Protein 1DVK (pdb70)

Nearest PDB structures (foldseek):
  5ylz-assembly1_U  TM=1.007E+00  e=1.374E-21  Saccharomyces cerevisiae S288C
  1dvk-assembly1_B  TM=9.919E-01  e=1.222E-18  Saccharomyces cerevisiae
  9dtr-assembly1_a  TM=8.708E-01  e=1.852E-15  Saccharomyces cerevisiae
  7b9v-assembly1_a  TM=9.230E-01  e=1.289E-14  Saccharomyces cerevisiae
  6exn-assembly1_a  TM=8.529E-01  e=1.900E-14  Saccharomyces cerevisiae S288C

CATH classification: 1.20.940.10

InterPro domains:
  IPR004098 Prp18 [PF02840] (132-244)
  IPR039979 Pre-mRNA-splicing factor 18 [PTHR13007] (127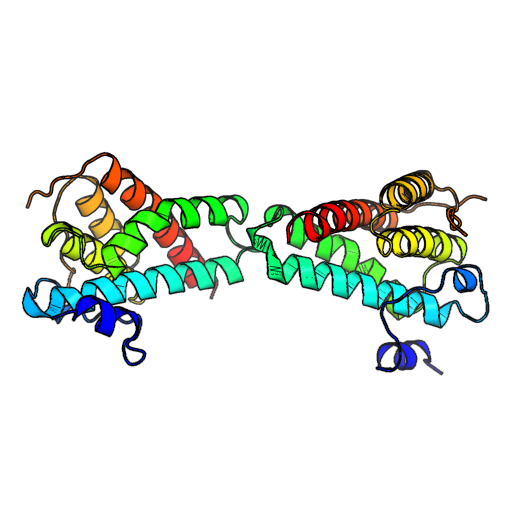-244)

GO terms:
  GO:0000386 second spliceosomal transesterification activity (F, IDA)
  GO:0005682 U5 snRNP (C, IDA)
  GO:0046540 U4/U6 x U5 tri-snRNP complex (C, IDA)
  GO:0071021 U2-type post-spliceosomal complex (C, IDA)
  GO:0000350 generation of catalytic spliceosome for second transesterification step (P, IDA)
  GO:0000386 second spliceosomal transesterification activity (F, IGI)
  GO:0071028 nuclear mRNA surveillance (P, IGI)
  GO:0071028 nuclear mRNA surveillance (P, IMP)
  GO:0000398 mRNA splicing, via spliceosome (P, IMP)

Solvent-accessible surface area: 16045 Å² total; per-residue (Å²): 196,168,85,38,82,48,30,35,120,57,185,123,26,54,48,119,4,70,34,86,66,4,39,37,124,162,6,36,42,73,5,0,5,32,0,1,52,9,0,73,57,0,18,67,46,1,82,94,22,5,37,52,25,92,15,72,71,2,59,80,0,71,132,8,0,137,30,0,10,57,59,0,84,126,34,104,8,55,82,54,17,4,18,0,0,0,0,0,1,28,0,5,42,61,94,206,39,38,103,40,0,65,89,0,16,95,72,1,27,111,7,55,14,0,126,26,66,49,118,104,106,29,179,37,82,131,144,22,109,91,3,4,66,1,1,90,56,1,5,48,0,19,95,55,51,72,83,81,173,204,195,82,34,106,65,22,16,100,61,193,127,26,55,43,119,4,76,27,69,72,11,32,36,122,159,8,38,29,68,7,0,4,32,0,6,50,9,0,90,57,0,6,58,46,1,93,79,14,0,52,68,27,88,21,91,51,2,73,83,0,47,124,41,0,116,66,0,9,100,55,0,79,142,32,97,8,44,84,53,10,3,16,0,0,0,0,0,0,13,0,15,43,50,111,196,40,48,100,44,0,61,89,0,11,100,76,0,20,124,12,51,20,0,123,21,60,78,58,135,109,116,30,158,37,64,143,169,11,96,107,6,0,82,10,0,111,89,0,6,56,0,16,91,52,57,88,90,89,142

Organism: Saccharomyces cerevisiae (strain ATCC 204508 / S288c) (NCBI:txid559292)

Foldseek 3Di:
DQCLVVLLPDPPAELADDQVCLQPPVCLLNLLLSLLRNVVVLLVVCVVVCVPPPVVCSVLLCVLCVVSSVCSSRSNDDSQLSSLSSQLVNLLVPLVSLVLSVVSLVQVLVQARRHHDVVGGHDADDSRNSNSVSVVVSSVSSNVVVVPD/DPVLVVLLPDPVQELADDQLCQLPPVCLSNLLLSLLRVVVVLLVVVVVCLVPDPVVCNVVLVVLCVVSSVCSSNSVDDNQLSSLSSQLVNLLPDPPSLVVSVVSLVCSQVQQRGGHPPDPGGHDADPSNNSNSVSVVVSSVSSVVVVVVD

Radius of gyration: 26.36 Å; Cα contacts (8 Å, |Δi|>4): 343; chains: 2; bounding box: 71×51×59 Å

Sequence (299 aa):
MRIQEAIAQDKTISVIIDPSQIGSTEGKPLLSMKCNLYIHEILSRWKASLEAYHPELFLDTKKALFPLLLQLRRNQLAPDLLISLATVLYHLQQPKEINLAVQSYMKLSIGNVAWPIGVANIMIDERTRLWITSIKRLITFEEWYTSNHMRIQEAIAQDKTISVIIDPSQIGSTEGKPLLSMKCNLYIHEILSRWKASLEAYHPELFLDTKKALFPLLLQLRRNQLAPDLLISLATVLYHLQQPKEINLAVQSYMKLSIGNVAWPIGVTANIMIDERTRLWITSIKRLITFEEWYTSNH

Secondary structure (DSSP, 8-state):
--THHHHTT-TT--S---GGGTT-STTHHHHHHHHHHHHHHHHHHHHHTGGGS-HHHHHHHHHHHHHHHHHHHHT-S-HHHHHHHHHHHHHHTSGGGHHHHHHHHHHHHHTB----S---B----HHHHHHHHHHHHHHHHHHHHHH--/--HHHHHHH-TT--S---GGGTT-STTHHHHHHHHHHHHHHHHHHHHHTTTTS-HHHHHHHHHHHHHHHHHHHTT-S-HHHHHHHHHHHHHHHSTT-HHHHHHHHHHHHTTB----SS---B----HHHHHHHHHHHHHHHHHHHHHHT-

B-factor: mean 32.75, std 19.94, range [6.78, 100.0]

Structure (mmCIF, N/CA/C/O backbone):
data_1DVK
#
_entry.id   1DVK
#
_cell.length_a   49.935
_cell.length_b   79.167
_cell.length_c   171.191
_cell.angle_alpha   90.00
_cell.angle_beta   90.00
_cell.angle_gamma   90.00
#
_symmetry.space_group_name_H-M   'C 2 2 21'
#
loop_
_entity.id
_entity.type
_entity.pdbx_description
1 polymer PRP18
2 water water
#
loop_
_atom_site.group_PDB
_atom_site.id
_atom_site.type_symbol
_atom_site.label_atom_id
_atom_site.label_alt_id
_atom_site.label_comp_id
_atom_site.label_asym_id
_atom_site.label_entity_id
_atom_site.label_seq_id
_atom_site.pdbx_PDB_ins_code
_atom_site.Cartn_x
_atom_site.Cartn_y
_atom_site.Cartn_z
_atom_site.occupancy
_atom_site.B_iso_or_equiv
_atom_site.auth_seq_id
_atom_site.auth_comp_id
_atom_site.auth_asym_id
_atom_site.auth_atom_id
_atom_site.pdbx_PDB_model_num
ATOM 1 N N . MET A 1 1 ? 48.169 22.753 34.046 1.00 98.87 79 MET A N 1
ATOM 2 C CA . MET A 1 1 ? 48.413 22.137 35.346 1.00 99.62 79 MET A CA 1
ATOM 3 C C . MET A 1 1 ? 47.552 22.834 36.397 1.00 100.00 79 MET A C 1
ATOM 4 O O . MET A 1 1 ? 47.926 23.885 36.922 1.00 100.00 79 MET A O 1
ATOM 9 N N . ARG A 1 2 ? 46.394 22.250 36.693 1.00 100.00 80 ARG A N 1
ATOM 10 C CA . ARG A 1 2 ? 45.484 22.814 37.683 1.00 99.61 80 ARG A CA 1
ATOM 11 C C . ARG A 1 2 ? 45.932 22.489 39.102 1.00 99.40 80 ARG A C 1
ATOM 12 O O . ARG A 1 2 ? 45.445 21.542 39.720 1.00 98.04 80 ARG A O 1
ATOM 20 N N . ILE A 1 3 ? 46.870 23.284 39.610 1.00 99.58 81 ILE A N 1
ATOM 21 C CA . ILE A 1 3 ? 47.388 23.092 40.957 1.00 99.47 81 ILE A CA 1
ATOM 22 C C . ILE A 1 3 ? 46.351 23.481 42.006 1.00 98.96 81 ILE A C 1
ATOM 23 O O . ILE A 1 3 ? 46.365 22.962 43.122 1.00 99.42 81 ILE A O 1
ATOM 28 N N . GLN A 1 4 ? 45.453 24.396 41.647 1.00 96.99 82 GLN A N 1
ATOM 29 C CA . GLN A 1 4 ? 44.404 24.821 42.565 1.00 95.78 82 GLN A CA 1
ATOM 30 C C . GLN A 1 4 ? 43.457 23.650 42.812 1.00 95.71 82 GLN A C 1
ATOM 31 O O . GLN A 1 4 ? 42.767 23.597 43.830 1.00 95.49 82 GLN A O 1
ATOM 37 N N . GLU A 1 5 ? 43.431 22.715 41.867 1.00 95.00 83 GLU A N 1
ATOM 38 C CA . GLU A 1 5 ? 42.587 21.533 41.978 1.00 94.24 83 GLU A CA 1
ATOM 39 C C . GLU A 1 5 ? 43.314 20.518 42.851 1.00 92.71 83 GLU A C 1
ATOM 40 O O . GLU A 1 5 ? 42.720 19.549 43.326 1.00 94.19 83 GLU A O 1
ATOM 46 N N . ALA A 1 6 ? 44.606 20.756 43.058 1.00 88.68 84 ALA A N 1
ATOM 47 C CA . ALA A 1 6 ? 45.438 19.877 43.869 1.00 84.80 84 ALA A CA 1
ATOM 48 C C . ALA A 1 6 ? 45.479 20.339 45.324 1.00 81.76 84 ALA A C 1
ATOM 49 O O . ALA A 1 6 ? 45.304 19.538 46.244 1.00 79.50 84 ALA A O 1
ATOM 51 N N . ILE A 1 7 ? 45.714 21.632 45.525 1.00 74.29 85 ILE A N 1
ATOM 52 C CA . ILE A 1 7 ? 45.776 22.198 46.868 1.00 68.45 85 ILE A CA 1
ATOM 53 C C . ILE A 1 7 ? 44.464 22.002 47.622 1.00 66.14 85 ILE A C 1
ATOM 54 O O . ILE A 1 7 ? 44.462 21.800 48.836 1.00 63.25 85 ILE A O 1
ATOM 59 N N . ALA A 1 8 ? 43.351 22.056 46.895 1.00 65.85 86 ALA A N 1
ATOM 60 C CA . ALA A 1 8 ? 42.027 21.902 47.494 1.00 67.07 86 ALA A CA 1
ATOM 61 C C . ALA A 1 8 ? 41.723 20.472 47.936 1.00 68.66 86 ALA A C 1
ATOM 62 O O . ALA A 1 8 ? 40.806 20.242 48.727 1.00 67.44 86 ALA A O 1
ATOM 64 N N . GLN A 1 9 ? 42.490 19.513 47.427 1.00 72.15 87 GLN A N 1
ATOM 65 C CA . GLN A 1 9 ? 42.280 18.113 47.777 1.00 75.92 87 GLN A CA 1
ATOM 66 C C . GLN A 1 9 ? 43.322 17.609 48.771 1.00 74.74 87 GLN A C 1
ATOM 67 O O . GLN A 1 9 ? 43.261 16.462 49.217 1.00 75.86 87 GLN A O 1
ATOM 73 N N . ASP A 1 10 ? 44.271 18.472 49.119 1.00 71.31 88 ASP A N 1
ATOM 74 C CA . ASP A 1 10 ? 45.329 18.108 50.055 1.00 68.28 88 ASP A CA 1
ATOM 75 C C . ASP A 1 10 ? 44.914 18.239 51.517 1.00 65.54 88 ASP A C 1
ATOM 76 O O . ASP A 1 10 ? 44.489 19.306 51.961 1.00 65.37 88 ASP A O 1
ATOM 81 N N . LYS A 1 11 ? 45.047 17.141 52.258 1.00 59.41 89 LYS A N 1
ATOM 82 C CA . LYS A 1 11 ? 44.693 17.110 53.674 1.00 54.31 89 LYS A CA 1
ATOM 83 C C . LYS A 1 11 ? 45.904 17.371 54.563 1.00 43.93 89 LYS A C 1
ATOM 84 O O . LYS A 1 11 ? 45.922 16.985 55.731 1.00 40.03 89 LYS A O 1
ATOM 90 N N . THR A 1 12 ? 46.914 18.028 54.002 1.00 37.78 90 THR A N 1
ATOM 91 C CA . THR A 1 12 ? 48.126 18.354 54.741 1.00 37.31 90 THR A CA 1
ATOM 92 C C . THR A 1 12 ? 48.136 19.835 55.120 1.00 31.32 90 THR A C 1
ATOM 93 O O . THR A 1 12 ? 49.086 20.327 55.725 1.00 28.57 90 THR A O 1
ATOM 97 N N . ILE A 1 13 ? 47.064 20.537 54.767 1.00 22.64 91 ILE A N 1
ATOM 98 C CA . ILE A 1 13 ? 46.942 21.956 55.072 1.00 20.51 91 ILE A CA 1
ATOM 99 C C . ILE A 1 13 ? 45.936 22.182 56.200 1.00 17.23 91 ILE A C 1
ATOM 100 O O . ILE A 1 13 ? 44.797 21.722 56.123 1.00 21.97 91 ILE A O 1
ATOM 105 N N . SER A 1 14 ? 46.354 22.891 57.243 1.00 16.73 92 SER A N 1
ATOM 106 C CA . SER A 1 14 ? 45.458 23.170 58.363 1.00 16.63 92 SER A CA 1
ATOM 107 C C . SER A 1 14 ? 44.838 24.560 58.204 1.00 16.10 92 SER A C 1
ATOM 108 O O . SER A 1 14 ? 45.116 25.270 57.235 1.00 15.08 92 SER A O 1
ATOM 111 N N . VAL A 1 15 ? 44.017 24.951 59.174 1.00 17.93 93 VAL A N 1
ATOM 112 C CA . VAL A 1 15 ? 43.354 26.252 59.155 1.00 14.63 93 VAL A CA 1
ATOM 113 C C . VAL A 1 15 ? 44.226 27.358 59.762 1.00 16.85 93 VAL A C 1
ATOM 114 O O . VAL A 1 15 ? 43.945 28.544 59.586 1.00 16.01 93 VAL A O 1
ATOM 118 N N . ILE A 1 16 ? 45.282 26.961 60.468 1.00 13.58 94 ILE A N 1
ATOM 119 C CA . ILE A 1 16 ? 46.173 27.917 61.128 1.00 14.08 94 ILE A CA 1
ATOM 120 C C . ILE A 1 16 ? 46.918 28.825 60.158 1.00 18.88 94 ILE A C 1
ATOM 121 O O . ILE A 1 16 ? 47.602 28.354 59.249 1.00 18.03 94 ILE A O 1
ATOM 126 N N . ILE A 1 17 ? 46.793 30.132 60.370 1.00 17.24 95 ILE A N 1
ATOM 127 C CA . ILE A 1 17 ? 47.459 31.115 59.518 1.00 17.66 95 ILE A CA 1
ATOM 128 C C . ILE A 1 17 ? 48.768 31.621 60.114 1.00 17.37 95 ILE A C 1
ATOM 129 O O . ILE A 1 17 ? 48.806 32.080 61.255 1.00 15.08 95 ILE A O 1
ATOM 134 N N . ASP A 1 18 ? 49.843 31.515 59.340 1.00 15.27 96 ASP A N 1
ATOM 135 C CA . ASP A 1 18 ? 51.147 32.013 59.758 1.00 13.90 96 ASP A CA 1
ATOM 136 C C . ASP A 1 18 ? 51.193 33.437 59.204 1.00 13.97 96 ASP A C 1
ATOM 137 O O . ASP A 1 18 ? 51.225 33.636 57.991 1.00 16.79 96 ASP A O 1
ATOM 142 N N . PRO A 1 19 ? 51.193 34.448 60.087 1.00 14.30 97 PRO A N 1
ATOM 143 C CA . PRO A 1 19 ? 51.226 35.845 59.649 1.00 15.24 97 PRO A CA 1
ATOM 144 C C . PRO A 1 19 ? 52.407 36.233 58.763 1.00 16.95 97 PRO A C 1
ATOM 145 O O . PRO A 1 19 ? 52.302 37.154 57.951 1.00 14.01 97 PRO A O 1
ATOM 149 N N . SER A 1 20 ? 53.525 35.526 58.904 1.00 14.23 98 SER A N 1
ATOM 150 C CA . SER A 1 20 ? 54.706 35.835 58.108 1.00 18.43 98 SER A CA 1
ATOM 151 C C . SER A 1 20 ? 54.506 35.498 56.632 1.00 18.85 98 SER A C 1
ATOM 152 O O . SER A 1 20 ? 55.297 35.906 55.783 1.00 17.79 98 SER A O 1
ATOM 155 N N . GLN A 1 21 ? 53.438 34.764 56.331 1.00 19.67 99 GLN A N 1
ATOM 156 C CA . GLN A 1 21 ? 53.127 34.379 54.955 1.00 20.15 99 GLN A CA 1
ATOM 157 C C . GLN A 1 21 ? 52.115 35.309 54.292 1.00 19.05 99 GLN A C 1
ATOM 158 O O . GLN A 1 21 ? 51.940 35.278 53.074 1.00 19.40 99 GLN A O 1
ATOM 164 N N . ILE A 1 22 ? 51.449 36.141 55.084 1.00 28.36 100 ILE A N 1
ATOM 165 C CA . ILE A 1 22 ? 50.424 37.023 54.540 1.00 27.73 100 ILE A CA 1
ATOM 166 C C . ILE A 1 22 ? 50.808 37.811 53.280 1.00 37.34 100 ILE A C 1
ATOM 167 O O . ILE A 1 22 ? 50.040 37.841 52.313 1.00 46.52 100 ILE A O 1
ATOM 172 N N . GLY A 1 23 ? 51.984 38.426 53.261 1.00 36.06 101 GLY A N 1
ATOM 173 C CA . GLY A 1 23 ? 52.369 39.164 52.067 1.00 36.31 101 GLY A CA 1
ATOM 174 C C . GLY A 1 23 ? 53.252 38.416 51.075 1.00 33.06 101 GLY A C 1
ATOM 175 O O . GLY A 1 23 ? 53.744 39.014 50.116 1.00 34.57 101 GLY A O 1
ATOM 176 N N . SER A 1 24 ? 53.447 37.115 51.281 1.00 22.33 102 SER A N 1
ATOM 177 C CA . SER A 1 24 ? 54.305 36.318 50.396 1.00 22.69 102 SER A CA 1
ATOM 178 C C . SER A 1 24 ? 53.717 36.066 49.012 1.00 19.95 102 SER A C 1
ATOM 179 O O . SER A 1 24 ? 52.549 35.709 48.891 1.00 18.10 102 SER A O 1
ATOM 182 N N . THR A 1 25 ? 54.533 36.233 47.971 1.00 21.24 103 THR A N 1
ATOM 183 C CA . THR A 1 25 ? 54.066 36.007 46.603 1.00 20.74 103 THR A CA 1
ATOM 184 C C . THR A 1 25 ? 54.052 34.505 46.299 1.00 16.02 103 THR A C 1
ATOM 185 O O . THR A 1 25 ? 53.118 33.990 45.687 1.00 18.05 103 THR A O 1
ATOM 189 N N . GLU A 1 26 ? 55.090 33.801 46.735 1.00 17.71 104 GLU A N 1
ATOM 190 C CA . GLU A 1 26 ? 55.174 32.360 46.517 1.00 20.38 104 GLU A CA 1
ATOM 191 C C . GLU A 1 26 ? 54.123 31.585 47.317 1.00 18.86 104 GLU A C 1
ATOM 192 O O . GLU A 1 26 ? 53.656 30.533 46.886 1.00 19.52 104 GLU A O 1
ATOM 198 N N . GLY A 1 27 ? 53.758 32.098 48.486 1.00 18.36 105 GLY A N 1
ATOM 199 C CA . GLY A 1 27 ? 52.789 31.393 49.308 1.00 22.62 105 GLY A CA 1
ATOM 200 C C . GLY A 1 27 ? 51.341 31.782 49.084 1.00 19.79 105 GLY A C 1
ATOM 201 O O . GLY A 1 27 ? 50.459 31.361 49.837 1.00 20.16 105 GLY A O 1
ATOM 202 N N . LYS A 1 28 ? 51.084 32.559 48.037 1.00 14.54 106 LYS A N 1
ATOM 203 C CA . LYS A 1 28 ? 49.728 33.014 47.770 1.00 13.67 106 LYS A CA 1
ATOM 204 C C . LYS A 1 28 ? 48.729 31.880 47.600 1.00 14.91 106 LYS A C 1
ATOM 205 O O . LYS A 1 28 ? 47.680 31.875 48.248 1.00 16.75 106 LYS A O 1
ATOM 211 N N . PRO A 1 29 ? 49.033 30.901 46.731 1.00 17.80 107 PRO A N 1
ATOM 212 C CA . PRO A 1 29 ? 48.102 29.784 46.531 1.00 17.48 107 PRO A CA 1
ATOM 213 C C . PRO A 1 29 ? 47.774 29.035 47.823 1.00 17.95 107 PRO A C 1
ATOM 214 O O . PRO A 1 29 ? 46.628 28.653 48.054 1.00 15.16 107 PRO A O 1
ATOM 218 N N . LEU A 1 30 ? 48.784 28.829 48.661 1.00 14.82 108 LEU A N 1
ATOM 219 C CA . LEU A 1 30 ? 48.598 28.120 49.922 1.00 17.41 108 LEU A CA 1
ATOM 220 C C . LEU A 1 30 ? 47.737 28.929 50.898 1.00 18.87 108 LEU A C 1
ATOM 221 O O . LEU A 1 30 ? 46.740 28.428 51.413 1.00 16.67 108 LEU A O 1
ATOM 226 N N . LEU A 1 31 ? 48.120 30.179 51.143 1.00 18.14 109 LEU A N 1
ATOM 227 C CA . LEU A 1 31 ? 47.374 31.046 52.052 1.00 14.71 109 LEU A CA 1
ATOM 228 C C . LEU A 1 31 ? 45.919 31.201 51.613 1.00 17.93 109 LEU A C 1
ATOM 229 O O . LEU A 1 31 ? 45.012 31.268 52.443 1.00 12.77 109 LEU A O 1
ATOM 234 N N . SER A 1 32 ? 45.697 31.259 50.306 1.00 17.80 110 SER A N 1
ATOM 235 C CA . SER A 1 32 ? 44.342 31.400 49.785 1.00 19.80 110 SER A CA 1
ATOM 236 C C . SER A 1 32 ? 43.486 30.202 50.204 1.00 21.82 110 SER A C 1
ATOM 237 O O . SER A 1 32 ? 42.329 30.369 50.602 1.00 15.81 110 SER A O 1
ATOM 240 N N . MET A 1 33 ? 44.055 28.997 50.124 1.00 15.79 111 MET A N 1
ATOM 241 C CA . MET A 1 33 ? 43.320 27.792 50.499 1.00 16.46 111 MET A CA 1
ATOM 242 C C . MET A 1 33 ? 43.095 27.744 52.007 1.00 14.45 111 MET A C 1
ATOM 243 O O . MET A 1 33 ? 42.036 27.308 52.467 1.00 16.92 111 MET A O 1
ATOM 248 N N . LYS A 1 34 ? 44.088 28.192 52.774 1.00 9.73 112 LYS A N 1
ATOM 249 C CA . LYS A 1 34 ? 43.972 28.211 54.233 1.00 15.52 112 LYS A CA 1
ATOM 250 C C . LYS A 1 34 ? 42.804 29.095 54.690 1.00 14.73 112 LYS A C 1
ATOM 251 O O . LYS A 1 34 ? 42.100 28.765 55.654 1.00 14.62 112 LYS A O 1
ATOM 257 N N . CYS A 1 35 ? 42.610 30.222 54.007 1.00 14.71 113 CYS A N 1
ATOM 258 C CA . CYS A 1 35 ? 41.518 31.139 54.328 1.00 12.91 113 CYS A CA 1
ATOM 259 C C . CYS A 1 35 ? 40.182 30.459 54.040 1.00 14.14 113 CYS A C 1
ATOM 260 O O . CYS A 1 35 ? 39.212 30.622 54.785 1.00 13.50 113 CYS A O 1
ATOM 263 N N . ASN A 1 36 ? 40.140 29.702 52.948 1.00 16.57 114 ASN A N 1
ATOM 264 C CA . ASN A 1 36 ? 38.948 28.955 52.559 1.00 16.77 114 ASN A CA 1
ATOM 265 C C . ASN A 1 36 ? 38.631 27.927 53.643 1.00 17.54 114 ASN A C 1
ATOM 266 O O . ASN A 1 36 ? 37.495 27.833 54.114 1.00 15.40 114 ASN A O 1
ATOM 271 N N . LEU A 1 37 ? 39.649 27.169 54.040 1.00 10.13 115 LEU A N 1
ATOM 272 C CA . LEU A 1 37 ? 39.483 26.138 55.060 1.00 15.52 115 LEU A CA 1
ATOM 273 C C . LEU A 1 37 ? 39.062 26.681 56.422 1.00 14.19 115 LEU A C 1
ATOM 274 O O . LEU A 1 37 ? 38.228 26.083 57.095 1.00 16.03 115 LEU A O 1
ATOM 279 N N . TYR A 1 38 ? 39.639 27.807 56.830 1.00 14.01 116 TYR A N 1
ATOM 280 C CA . TYR A 1 38 ? 39.303 28.397 58.122 1.00 13.81 116 TYR A CA 1
ATOM 281 C C . TYR A 1 38 ? 37.872 28.935 58.159 1.00 12.60 116 TYR A C 1
ATOM 282 O O . TYR A 1 38 ? 37.176 28.780 59.158 1.00 15.14 116 TYR A O 1
ATOM 291 N N . ILE A 1 39 ? 37.435 29.565 57.075 1.00 12.43 117 ILE A N 1
ATOM 292 C CA . ILE A 1 39 ? 36.082 30.104 57.025 1.00 12.58 117 ILE A CA 1
ATOM 293 C C . ILE A 1 39 ? 35.066 28.961 57.130 1.00 19.19 117 ILE A C 1
ATOM 294 O O . ILE A 1 39 ? 34.056 29.082 57.823 1.00 12.81 117 ILE A O 1
ATOM 299 N N . HIS A 1 40 ? 35.341 27.848 56.453 1.00 19.41 118 HIS A N 1
ATOM 300 C CA . HIS A 1 40 ? 34.458 26.680 56.507 1.00 21.50 118 HIS A CA 1
ATOM 301 C C . HIS A 1 40 ? 34.389 26.161 57.939 1.00 20.80 118 HIS A C 1
ATOM 302 O O . HIS A 1 40 ? 33.331 25.752 58.417 1.00 21.36 118 HIS A O 1
ATOM 309 N N . GLU A 1 41 ? 35.528 26.187 58.620 1.00 15.59 119 GLU A N 1
ATOM 310 C CA . GLU A 1 41 ? 35.605 25.710 59.991 1.00 13.79 119 GLU A CA 1
ATOM 311 C C . GLU A 1 41 ? 34.778 26.597 60.925 1.00 16.07 119 GLU A C 1
ATOM 312 O O . GLU A 1 41 ? 34.144 26.100 61.852 1.00 15.25 119 GLU A O 1
ATOM 318 N N . ILE A 1 42 ? 34.780 27.907 60.683 1.00 14.46 120 ILE A N 1
ATOM 319 C CA . ILE A 1 42 ? 33.991 28.818 61.514 1.00 12.68 120 ILE A CA 1
ATOM 320 C C . ILE A 1 42 ? 32.509 28.547 61.257 1.00 10.99 120 ILE A C 1
ATOM 321 O O . ILE A 1 42 ? 31.723 28.429 62.190 1.00 16.36 120 ILE A O 1
ATOM 326 N N . LEU A 1 43 ? 32.130 28.446 59.987 1.00 11.67 121 LEU A N 1
ATOM 327 C CA . LEU A 1 43 ? 30.739 28.181 59.632 1.00 16.47 121 LEU A CA 1
ATOM 328 C C . LEU A 1 43 ? 30.300 26.837 60.215 1.00 18.62 121 LEU A C 1
ATOM 329 O O . LEU A 1 43 ? 29.123 26.627 60.508 1.00 21.04 121 LEU A O 1
ATOM 334 N N . SER A 1 44 ? 31.262 25.935 60.383 1.00 15.33 122 SER A N 1
ATOM 335 C CA . SER A 1 44 ? 30.989 24.618 60.929 1.00 15.98 122 SER A CA 1
ATOM 336 C C . SER A 1 44 ? 30.640 24.693 62.417 1.00 20.95 122 SER A C 1
ATOM 337 O O . SER A 1 44 ? 29.694 24.043 62.868 1.00 20.14 122 SER A O 1
ATOM 340 N N . ARG A 1 45 ? 31.396 25.482 63.177 1.00 21.65 123 ARG A N 1
ATOM 341 C CA . ARG A 1 45 ? 31.135 25.622 64.609 1.00 21.42 123 ARG A CA 1
ATOM 342 C C . ARG A 1 45 ? 29.850 26.410 64.855 1.00 22.22 123 ARG A C 1
ATOM 343 O O . ARG A 1 45 ? 29.139 26.164 65.831 1.00 17.65 123 ARG A O 1
ATOM 351 N N . TRP A 1 46 ? 29.554 27.356 63.969 1.00 20.15 124 TRP A N 1
ATOM 352 C CA . TRP A 1 46 ? 28.334 28.140 64.098 1.00 19.91 124 TRP A CA 1
ATOM 353 C C . TRP A 1 46 ? 27.189 27.148 63.882 1.00 20.46 124 TRP A C 1
ATOM 354 O O . TRP A 1 46 ? 26.223 27.110 64.648 1.00 18.88 124 TRP A O 1
ATOM 365 N N . LYS A 1 47 ? 27.312 26.332 62.840 1.00 16.65 125 LYS A N 1
ATOM 366 C CA . LYS A 1 47 ? 26.296 25.330 62.532 1.00 23.90 125 LYS A CA 1
ATOM 367 C C . LYS A 1 47 ? 26.011 24.474 63.770 1.00 25.64 125 LYS A C 1
ATOM 368 O O . LYS A 1 47 ? 24.860 24.321 64.186 1.00 27.54 125 LYS A O 1
ATOM 374 N N . ALA A 1 48 ? 27.077 23.931 64.355 1.00 21.78 126 ALA A N 1
ATOM 375 C CA . ALA A 1 48 ? 26.981 23.073 65.533 1.00 25.57 126 ALA A CA 1
ATOM 376 C C . ALA A 1 48 ? 26.285 23.718 66.726 1.00 27.51 126 ALA A C 1
ATOM 377 O O . ALA A 1 48 ? 25.835 23.018 67.632 1.00 28.96 126 ALA A O 1
ATOM 379 N N . SER A 1 49 ? 26.197 25.044 66.733 1.00 22.41 127 SER A N 1
ATOM 380 C CA . SER A 1 49 ? 25.550 25.757 67.832 1.00 22.03 127 SER A CA 1
ATOM 381 C C . SER A 1 49 ? 24.547 26.784 67.311 1.00 17.43 127 SER A C 1
ATOM 382 O O . SER A 1 49 ? 24.246 27.774 67.974 1.00 21.15 127 SER A O 1
ATOM 385 N N . LEU A 1 50 ? 24.023 26.515 66.122 1.00 20.57 128 LEU A N 1
ATOM 386 C CA . LEU A 1 50 ? 23.077 27.387 65.440 1.00 24.74 128 LEU A CA 1
ATOM 387 C C . LEU A 1 50 ? 21.968 27.979 66.312 1.00 29.46 128 LEU A C 1
ATOM 388 O O . LEU A 1 50 ? 21.736 29.187 66.286 1.00 22.01 128 LEU A O 1
ATOM 393 N N . GLU A 1 51 ? 21.294 27.135 67.086 1.00 34.51 129 GLU A N 1
ATOM 394 C CA . GLU A 1 51 ? 20.200 27.589 67.942 1.00 32.61 129 GLU A CA 1
ATOM 395 C C . GLU A 1 51 ? 20.619 28.618 68.986 1.00 32.42 129 GLU A C 1
ATOM 396 O O . GLU A 1 51 ? 19.810 29.441 69.418 1.00 36.74 129 GLU A O 1
ATOM 402 N N . ALA A 1 52 ? 21.884 28.578 69.386 1.00 30.36 130 ALA A N 1
ATOM 403 C CA . ALA A 1 52 ? 22.377 29.496 70.404 1.00 26.55 130 ALA A CA 1
ATOM 404 C C . ALA A 1 52 ? 22.850 30.857 69.893 1.00 29.23 130 ALA A C 1
ATOM 405 O O . ALA A 1 52 ? 22.927 31.810 70.671 1.00 27.11 130 ALA A O 1
ATOM 407 N N . TYR A 1 53 ? 23.159 30.965 68.600 1.00 31.56 131 TYR A N 1
ATOM 408 C CA . TYR A 1 53 ? 23.632 32.240 68.056 1.00 27.81 131 TYR A CA 1
ATOM 409 C C . TYR A 1 53 ? 22.980 32.689 66.747 1.00 27.25 131 TYR A C 1
ATOM 410 O O . TYR A 1 53 ? 23.288 32.159 65.679 1.00 25.38 131 TYR A O 1
ATOM 419 N N . HIS A 1 54 ? 22.094 33.678 66.840 1.00 26.07 132 HIS A N 1
ATOM 420 C CA . HIS A 1 54 ? 21.404 34.240 65.676 1.00 26.98 132 HIS A CA 1
ATOM 421 C C . HIS A 1 54 ? 21.189 33.268 64.519 1.00 26.92 132 HIS A C 1
ATOM 422 O O . HIS A 1 54 ? 21.742 33.452 63.433 1.00 30.22 132 HIS A O 1
ATOM 429 N N . PRO A 1 55 ? 20.370 32.227 64.728 1.00 28.24 133 PRO A N 1
ATOM 430 C CA . PRO A 1 55 ? 20.117 31.253 63.659 1.00 25.47 133 PRO A CA 1
ATOM 431 C C . PRO A 1 55 ? 19.507 31.849 62.389 1.00 27.24 133 PRO A C 1
ATOM 432 O O . PRO A 1 55 ? 19.655 31.292 61.300 1.00 28.46 133 PRO A O 1
ATOM 436 N N . GLU A 1 56 ? 18.831 32.985 62.529 1.00 30.21 134 GLU A N 1
ATOM 437 C CA . GLU A 1 56 ? 18.184 33.644 61.398 1.00 32.01 134 GLU A CA 1
ATOM 438 C C . GLU A 1 56 ? 19.127 34.365 60.432 1.00 33.80 134 GLU A C 1
ATOM 439 O O . GLU A 1 56 ? 18.699 34.821 59.373 1.00 30.77 134 GLU A O 1
ATOM 445 N N . LEU A 1 57 ? 20.403 34.458 60.787 1.00 31.44 135 LEU A N 1
ATOM 446 C CA . LEU A 1 57 ? 21.374 35.132 59.933 1.00 33.29 135 LEU A CA 1
ATOM 447 C C . LEU A 1 57 ? 22.337 34.163 59.262 1.00 31.47 135 LEU A C 1
ATOM 448 O O . LEU A 1 57 ? 23.040 34.530 58.325 1.00 33.74 135 LEU A O 1
ATOM 453 N N . PHE A 1 58 ? 22.352 32.922 59.739 1.00 29.34 136 PHE A N 1
ATOM 454 C CA . PHE A 1 58 ? 23.254 31.902 59.216 1.00 28.17 136 PHE A CA 1
ATOM 455 C C . PHE A 1 58 ? 23.171 31.668 57.707 1.00 27.50 136 PHE A C 1
ATOM 456 O O . PHE A 1 58 ? 24.159 31.841 56.995 1.00 24.71 136 PHE A O 1
ATOM 464 N N . LEU A 1 59 ? 21.997 31.276 57.221 1.00 24.94 137 LEU A N 1
ATOM 465 C CA . LEU A 1 59 ? 21.813 31.003 55.798 1.00 26.18 137 LEU A CA 1
ATOM 466 C C . LEU A 1 59 ? 22.267 32.137 54.878 1.00 27.20 137 LEU A C 1
ATOM 467 O O . LEU A 1 59 ? 22.948 31.897 53.879 1.00 24.22 137 LEU A O 1
ATOM 472 N N . ASP A 1 60 ? 21.884 33.366 55.205 1.00 23.82 138 ASP A N 1
ATOM 473 C CA . ASP A 1 60 ? 22.271 34.519 54.395 1.00 27.40 138 ASP A CA 1
ATOM 474 C C . ASP A 1 60 ? 23.782 34.723 54.385 1.00 23.91 138 ASP A C 1
ATOM 475 O O . ASP A 1 60 ? 24.353 35.143 53.378 1.00 22.80 138 ASP A O 1
ATOM 480 N N . THR A 1 61 ? 24.426 34.423 55.509 1.00 22.62 139 THR A N 1
ATOM 481 C CA . THR A 1 61 ? 25.869 34.580 55.621 1.00 17.81 139 THR A CA 1
ATOM 482 C C . THR A 1 61 ? 26.569 33.573 54.726 1.00 20.07 139 THR A C 1
ATOM 483 O O . THR A 1 61 ? 27.518 33.916 54.026 1.00 17.44 139 THR A O 1
ATOM 487 N N . LYS A 1 62 ? 26.088 32.332 54.745 1.00 22.47 140 LYS A N 1
ATOM 488 C CA . LYS A 1 62 ? 26.666 31.274 53.922 1.00 25.58 140 LYS A CA 1
ATOM 489 C C . LYS A 1 62 ? 26.559 31.619 52.442 1.00 26.37 140 LYS A C 1
ATOM 490 O O . LYS A 1 62 ? 27.520 31.468 51.687 1.00 20.12 140 LYS A O 1
ATOM 496 N N . LYS A 1 63 ? 25.381 32.077 52.031 1.00 29.18 141 LYS A N 1
ATOM 497 C CA . LYS A 1 63 ? 25.153 32.433 50.638 1.00 28.98 141 LYS A CA 1
ATOM 498 C C . LYS A 1 63 ? 26.075 33.555 50.168 1.00 25.64 141 LYS A C 1
ATOM 499 O O . LYS A 1 63 ? 26.592 33.509 49.056 1.00 32.29 141 LYS A O 1
ATOM 505 N N . ALA A 1 64 ? 26.284 34.556 51.015 1.00 24.72 142 ALA A N 1
ATOM 506 C CA . ALA A 1 64 ? 27.145 35.679 50.661 1.00 26.90 142 ALA A CA 1
ATOM 507 C C . ALA A 1 64 ? 28.609 35.261 50.571 1.00 27.80 142 ALA A C 1
ATOM 508 O O . ALA A 1 64 ? 29.375 35.840 49.800 1.00 29.94 142 ALA A O 1
ATOM 510 N N . LEU A 1 65 ? 28.988 34.248 51.350 1.00 26.05 143 LEU A N 1
ATOM 511 C CA . LEU A 1 65 ? 30.370 33.765 51.376 1.00 24.26 143 LEU A CA 1
ATOM 512 C C . LEU A 1 65 ? 30.700 32.708 50.318 1.00 25.15 143 LEU A C 1
ATOM 513 O O . LEU A 1 65 ? 31.874 32.453 50.038 1.00 27.72 143 LEU A O 1
ATOM 518 N N . PHE A 1 66 ? 29.672 32.095 49.738 1.00 21.56 144 PHE A N 1
ATOM 519 C CA . PHE A 1 66 ? 29.868 31.062 48.721 1.00 30.67 144 PHE A CA 1
ATOM 520 C C . PHE A 1 66 ? 30.806 31.484 47.585 1.00 25.93 144 PHE A C 1
ATOM 521 O O . PHE A 1 66 ? 31.758 30.767 47.260 1.00 16.56 144 PHE A O 1
ATOM 529 N N . PRO A 1 67 ? 30.544 32.643 46.951 1.00 24.64 145 PRO A N 1
ATOM 530 C CA . PRO A 1 67 ? 31.426 33.074 45.858 1.00 24.08 145 PRO A CA 1
ATOM 531 C C . PRO A 1 67 ? 32.859 33.366 46.298 1.00 23.68 145 PRO A C 1
ATOM 532 O O . PRO A 1 67 ? 33.803 33.117 45.544 1.00 27.13 145 PRO A O 1
ATOM 536 N N . LEU A 1 68 ? 33.030 33.887 47.511 1.00 22.67 146 LEU A N 1
ATOM 537 C CA . LEU A 1 68 ? 34.371 34.172 48.024 1.00 21.90 146 LEU A CA 1
ATOM 538 C C . LEU A 1 68 ? 35.146 32.868 48.182 1.00 18.92 146 LEU A C 1
ATOM 539 O O . LEU A 1 68 ? 36.289 32.751 47.738 1.00 19.31 146 LEU A O 1
ATOM 544 N N . LEU A 1 69 ? 34.506 31.888 48.814 1.00 18.32 147 LEU A N 1
ATOM 545 C CA . LEU A 1 69 ? 35.126 30.591 49.053 1.00 22.83 147 LEU A CA 1
ATOM 546 C C . LEU A 1 69 ? 35.589 29.930 47.756 1.00 25.45 147 LEU A C 1
ATOM 547 O O . LEU A 1 69 ? 36.700 29.394 47.687 1.00 21.47 147 LEU A O 1
ATOM 552 N N . LEU A 1 70 ? 34.745 29.975 46.730 1.00 20.89 148 LEU A N 1
ATOM 553 C CA . LEU A 1 70 ? 35.095 29.388 45.442 1.00 21.82 148 LEU A CA 1
ATOM 554 C C . LEU A 1 70 ? 36.357 30.055 44.907 1.00 17.53 148 LEU A C 1
ATOM 555 O O . LEU A 1 70 ? 37.273 29.385 44.428 1.00 16.49 148 LEU A O 1
ATOM 560 N N . GLN A 1 71 ? 36.400 31.381 45.000 1.00 21.88 149 GLN A N 1
ATOM 561 C CA . GLN A 1 71 ? 37.553 32.150 44.546 1.00 24.16 149 GLN A CA 1
ATOM 562 C C . GLN A 1 71 ? 38.809 31.775 45.327 1.00 24.78 149 GLN A C 1
ATOM 563 O O . GLN A 1 71 ? 39.884 31.623 44.749 1.00 23.54 149 GLN A O 1
ATOM 569 N N . LEU A 1 72 ? 38.670 31.638 46.644 1.00 18.01 150 LEU A N 1
ATOM 570 C CA . LEU A 1 72 ? 39.795 31.268 47.494 1.00 18.81 150 LEU A CA 1
ATOM 571 C C . LEU A 1 72 ? 40.303 29.886 47.098 1.00 18.78 150 LEU A C 1
ATOM 572 O O . LEU A 1 72 ? 41.509 29.636 47.044 1.00 19.65 150 LEU A O 1
ATOM 577 N N . ARG A 1 73 ? 39.367 28.997 46.797 1.00 15.10 151 ARG A N 1
ATOM 578 C CA . ARG A 1 73 ? 39.689 27.635 46.410 1.00 16.71 151 ARG A CA 1
ATOM 579 C C . ARG A 1 73 ? 40.451 27.614 45.080 1.00 20.26 151 ARG A C 1
ATOM 580 O O . ARG A 1 73 ? 41.290 26.740 44.845 1.00 14.73 151 ARG A O 1
ATOM 588 N N . ARG A 1 74 ? 40.171 28.592 44.221 1.00 18.44 152 ARG A N 1
ATOM 589 C CA . ARG A 1 74 ? 40.809 28.675 42.910 1.00 23.13 152 ARG A CA 1
ATOM 590 C C . ARG A 1 74 ? 41.920 29.718 42.804 1.00 22.33 152 ARG A C 1
ATOM 591 O O . ARG A 1 74 ? 42.474 29.927 41.725 1.00 20.56 152 ARG A O 1
ATOM 599 N N . ASN A 1 75 ? 42.247 30.355 43.925 1.00 21.27 153 ASN A N 1
ATOM 600 C CA . ASN A 1 75 ? 43.289 31.380 43.971 1.00 17.67 153 ASN A CA 1
ATOM 601 C C . ASN A 1 75 ? 43.016 32.531 42.999 1.00 22.34 153 ASN A C 1
ATOM 602 O O . ASN A 1 75 ? 43.921 33.015 42.309 1.00 20.61 153 ASN A O 1
ATOM 607 N N . GLN A 1 76 ? 41.765 32.982 42.971 1.00 21.71 154 GLN A N 1
ATOM 608 C CA . GLN A 1 76 ? 41.355 34.065 42.084 1.00 22.63 154 GLN A CA 1
ATOM 609 C C . GLN A 1 76 ? 41.338 35.469 42.698 1.00 22.22 154 GLN A C 1
ATOM 610 O O . GLN A 1 76 ? 41.061 36.438 41.991 1.00 25.57 154 GLN A O 1
ATOM 616 N N . LEU A 1 77 ? 41.621 35.596 43.994 1.00 18.04 155 LEU A N 1
ATOM 617 C CA . LEU A 1 77 ? 41.619 36.918 44.630 1.00 17.66 155 LEU A CA 1
ATOM 618 C C . LEU A 1 77 ? 42.876 37.726 44.335 1.00 19.49 155 LEU A C 1
ATOM 619 O O . LEU A 1 77 ? 43.982 37.186 44.316 1.00 20.85 155 LEU A O 1
ATOM 624 N N . ALA A 1 78 ? 42.702 39.026 44.115 1.00 20.77 156 ALA A N 1
ATOM 625 C CA . ALA A 1 78 ? 43.840 39.896 43.855 1.00 26.22 156 ALA A CA 1
ATOM 626 C C . ALA A 1 78 ? 44.718 39.882 45.105 1.00 23.78 156 ALA A C 1
ATOM 627 O O . ALA A 1 78 ? 44.224 39.663 46.211 1.00 29.27 156 ALA A O 1
ATOM 629 N N . PRO A 1 79 ? 46.031 40.107 44.939 1.00 19.77 157 PRO A N 1
ATOM 630 C CA . PRO A 1 79 ? 47.015 40.127 46.029 1.00 19.71 157 PRO A CA 1
ATOM 631 C C . PRO A 1 79 ? 46.614 40.959 47.247 1.00 22.15 157 PRO A C 1
ATOM 632 O O . PRO A 1 79 ? 46.570 40.446 48.369 1.00 17.97 157 PRO A O 1
ATOM 636 N N . ASP A 1 80 ? 46.327 42.241 47.024 1.00 18.11 158 ASP A N 1
ATOM 637 C CA . ASP A 1 80 ? 45.940 43.152 48.102 1.00 20.35 158 ASP A CA 1
ATOM 638 C C . ASP A 1 80 ? 44.700 42.712 48.872 1.00 18.52 158 ASP A C 1
ATOM 639 O O . ASP A 1 80 ? 44.605 42.935 50.076 1.00 19.72 158 ASP A O 1
ATOM 644 N N . LEU A 1 81 ? 43.753 42.101 48.168 1.00 18.39 159 LEU A N 1
ATOM 645 C CA . LEU A 1 81 ? 42.511 41.636 48.772 1.00 19.41 159 LEU A CA 1
ATOM 646 C C . LEU A 1 81 ? 42.753 40.418 49.680 1.00 21.48 159 LEU A C 1
ATOM 647 O O . LEU A 1 81 ? 42.209 40.342 50.785 1.00 17.67 159 LEU A O 1
ATOM 652 N N . LEU A 1 82 ? 43.565 39.470 49.213 1.00 16.63 160 LEU A N 1
ATOM 653 C CA . LEU A 1 82 ? 43.886 38.279 50.003 1.00 16.75 160 LEU A CA 1
ATOM 654 C C . LEU A 1 82 ? 44.650 38.709 51.251 1.00 11.98 160 LEU A C 1
ATOM 655 O O . LEU A 1 82 ? 44.432 38.193 52.349 1.00 16.12 160 LEU A O 1
ATOM 660 N N . ILE A 1 83 ? 45.549 39.669 51.071 1.00 14.75 161 ILE A N 1
ATOM 661 C CA . ILE A 1 83 ? 46.346 40.185 52.171 1.00 15.12 161 ILE A CA 1
ATOM 662 C C . ILE A 1 83 ? 45.456 40.736 53.293 1.00 15.51 161 ILE A C 1
ATOM 663 O O . ILE A 1 83 ? 45.641 40.401 54.462 1.00 14.55 161 ILE A O 1
ATOM 668 N N . SER A 1 84 ? 44.488 41.571 52.925 1.00 14.06 162 SER A N 1
ATOM 669 C CA . SER A 1 84 ? 43.582 42.178 53.894 1.00 17.25 162 SER A CA 1
ATOM 670 C C . SER A 1 84 ? 42.709 41.136 54.596 1.00 17.28 162 SER A C 1
ATOM 671 O O . SER A 1 84 ? 42.588 41.146 55.819 1.00 17.97 162 SER A O 1
ATOM 674 N N . LEU A 1 85 ? 42.102 40.246 53.816 1.00 13.12 163 LEU A N 1
ATOM 675 C CA . LEU A 1 85 ? 41.261 39.191 54.376 1.00 15.96 163 LEU A CA 1
ATOM 676 C C . LEU A 1 85 ? 42.063 38.300 55.322 1.00 15.09 163 LEU A C 1
ATOM 677 O O . LEU A 1 85 ? 41.627 38.015 56.436 1.00 14.89 163 LEU A O 1
ATOM 682 N N . ALA A 1 86 ? 43.234 37.857 54.873 1.00 11.94 164 ALA A N 1
ATOM 683 C CA . ALA A 1 86 ? 44.087 36.995 55.683 1.00 10.77 164 ALA A CA 1
ATOM 684 C C . ALA A 1 86 ? 44.449 37.678 57.001 1.00 8.34 164 ALA A C 1
ATOM 685 O O . ALA A 1 86 ? 44.476 37.042 58.053 1.00 11.12 164 ALA A O 1
ATOM 687 N N . THR A 1 87 ? 44.722 38.975 56.943 1.00 13.80 165 THR A N 1
ATOM 688 C CA . THR A 1 87 ? 45.063 39.718 58.152 1.00 17.47 165 THR A CA 1
ATOM 689 C C . THR A 1 87 ? 43.906 39.661 59.152 1.00 16.77 165 THR A C 1
ATOM 690 O O . THR A 1 87 ? 44.100 39.401 60.334 1.00 14.93 165 THR A O 1
ATOM 694 N N . VAL A 1 88 ? 42.696 39.895 58.670 1.00 14.63 166 VAL A N 1
ATOM 695 C CA . VAL A 1 88 ? 41.536 39.866 59.551 1.00 14.62 166 VAL A CA 1
ATOM 696 C C . VAL A 1 88 ? 41.373 38.490 60.181 1.00 12.05 166 VAL A C 1
ATOM 697 O O . VAL A 1 88 ? 41.202 38.375 61.394 1.00 14.16 166 VAL A O 1
ATOM 701 N N . LEU A 1 89 ? 41.429 37.452 59.350 1.00 11.61 167 LEU A N 1
ATOM 702 C CA . LEU A 1 89 ? 41.286 36.077 59.813 1.00 13.19 167 LEU A CA 1
ATOM 703 C C . LEU A 1 89 ? 42.427 35.673 60.741 1.00 14.05 167 LEU A C 1
ATOM 704 O O . LEU A 1 89 ? 42.220 34.903 61.676 1.00 14.04 167 LEU A O 1
ATOM 709 N N . TYR A 1 90 ? 43.629 36.187 60.481 1.00 17.41 168 TYR A N 1
ATOM 710 C CA . TYR A 1 90 ? 44.772 35.868 61.330 1.00 19.51 168 TYR A CA 1
ATOM 711 C C . TYR A 1 90 ? 44.543 36.383 62.746 1.00 18.73 168 TYR A C 1
ATOM 712 O O . TYR A 1 90 ? 44.722 35.649 63.708 1.00 17.23 168 TYR A O 1
ATOM 721 N N . HIS A 1 91 ? 44.182 37.655 62.873 1.00 15.13 169 HIS A N 1
ATOM 722 C CA . HIS A 1 91 ? 43.946 38.219 64.201 1.00 14.76 169 HIS A CA 1
ATOM 723 C C . HIS A 1 91 ? 42.754 37.556 64.869 1.00 14.61 169 HIS A C 1
ATOM 724 O O . HIS A 1 91 ? 42.748 37.366 66.084 1.00 16.38 169 HIS A O 1
ATOM 731 N N . LEU A 1 92 ? 41.750 37.193 64.074 1.00 9.68 170 LEU A N 1
ATOM 732 C CA . LEU A 1 92 ? 40.561 36.541 64.611 1.00 13.65 170 LEU A CA 1
ATOM 733 C C . LEU A 1 92 ? 40.931 35.225 65.301 1.00 18.55 170 LEU A C 1
ATOM 734 O O . LEU A 1 92 ? 40.265 34.807 66.252 1.00 17.26 170 LEU A O 1
ATOM 739 N N . GLN A 1 93 ? 41.993 34.575 64.823 1.00 19.11 171 GLN A N 1
ATOM 740 C CA . GLN A 1 93 ? 42.434 33.308 65.409 1.00 17.21 171 GLN A CA 1
ATOM 741 C C . GLN A 1 93 ? 43.095 33.529 66.771 1.00 19.14 171 GLN A C 1
ATOM 742 O O . GLN A 1 93 ? 43.385 32.577 67.491 1.00 20.88 171 GLN A O 1
ATOM 748 N N . GLN A 1 94 ? 43.320 34.796 67.109 1.00 20.77 172 GLN A N 1
ATOM 749 C CA . GLN A 1 94 ? 43.905 35.185 68.389 1.00 27.78 172 GLN A CA 1
ATOM 750 C C . GLN A 1 94 ? 42.796 35.820 69.245 1.00 27.31 172 GLN A C 1
ATOM 751 O O . GLN A 1 94 ? 42.399 36.962 69.014 1.00 24.28 172 GLN A O 1
ATOM 757 N N . PRO A 1 95 ? 42.282 35.078 70.241 1.00 31.14 173 PRO A N 1
ATOM 758 C CA . PRO A 1 95 ? 41.214 35.538 71.144 1.00 29.79 173 PRO A CA 1
ATOM 759 C C . PRO A 1 95 ? 41.421 36.943 71.715 1.00 24.32 173 PRO A C 1
ATOM 760 O O . PRO A 1 95 ? 40.511 37.775 71.694 1.00 22.90 173 PRO A O 1
ATOM 764 N N . LYS A 1 96 ? 42.623 37.200 72.215 1.00 23.57 174 LYS A N 1
ATOM 765 C CA . LYS A 1 96 ? 42.956 38.492 72.792 1.00 25.83 174 LYS A CA 1
ATOM 766 C C . LYS A 1 96 ? 43.312 39.534 71.732 1.00 22.68 174 LYS A C 1
ATOM 767 O O . LYS A 1 96 ? 43.892 40.574 72.046 1.00 23.77 174 LYS A O 1
ATOM 773 N N . GLU A 1 97 ? 42.967 39.257 70.478 1.00 19.56 175 GLU A N 1
ATOM 774 C CA . GLU A 1 97 ? 43.256 40.194 69.400 1.00 18.36 175 GLU A CA 1
ATOM 775 C C . GLU A 1 97 ? 42.016 40.475 68.555 1.00 15.02 175 GLU A C 1
ATOM 776 O O . GLU A 1 97 ? 42.115 40.851 67.391 1.00 14.23 175 GLU A O 1
ATOM 782 N N . ILE A 1 98 ? 40.848 40.289 69.162 1.00 17.44 176 ILE A N 1
ATOM 783 C CA . ILE A 1 98 ? 39.578 40.528 68.488 1.00 20.40 176 ILE A CA 1
ATOM 784 C C . ILE A 1 98 ? 39.485 41.991 68.019 1.00 19.35 176 ILE A C 1
ATOM 785 O O . ILE A 1 98 ? 38.912 42.276 66.965 1.00 23.52 176 ILE A O 1
ATOM 790 N N . ASN A 1 99 ? 40.057 42.916 68.789 1.00 14.04 177 ASN A N 1
ATOM 791 C CA . ASN A 1 99 ? 40.013 44.329 68.413 1.00 17.82 177 ASN A CA 1
ATOM 792 C C . ASN A 1 99 ? 40.902 44.644 67.211 1.00 17.16 177 ASN A C 1
ATOM 793 O O . ASN A 1 99 ? 40.599 45.541 66.428 1.00 13.60 177 ASN A O 1
ATOM 798 N N . LEU A 1 100 ? 41.995 43.903 67.068 1.00 15.12 178 LEU A N 1
ATOM 799 C CA . LEU A 1 100 ? 42.897 44.099 65.939 1.00 15.68 178 LEU A CA 1
ATOM 800 C C . LEU A 1 100 ? 42.241 43.535 64.678 1.00 14.08 178 LEU A C 1
ATOM 801 O O . LEU A 1 100 ? 42.500 43.999 63.567 1.00 13.85 178 LEU A O 1
ATOM 806 N N . ALA A 1 101 ? 41.381 42.537 64.864 1.00 14.31 179 ALA A N 1
ATOM 807 C CA . ALA A 1 101 ? 40.669 41.928 63.752 1.00 13.50 179 ALA A CA 1
ATOM 808 C C . ALA A 1 101 ? 39.626 42.927 63.232 1.00 12.52 179 ALA A C 1
ATOM 809 O O . ALA A 1 101 ? 39.504 43.136 62.026 1.00 16.33 179 ALA A O 1
ATOM 811 N N . VAL A 1 102 ? 38.882 43.539 64.149 1.00 16.56 180 VAL A N 1
ATOM 812 C CA . VAL A 1 102 ? 37.869 44.525 63.784 1.00 17.38 180 VAL A CA 1
ATOM 813 C C . VAL A 1 102 ? 38.524 45.739 63.113 1.00 19.57 180 VAL A C 1
ATOM 814 O O . VAL A 1 102 ? 38.004 46.262 62.129 1.00 21.02 180 VAL A O 1
ATOM 818 N N . GLN A 1 103 ? 39.661 46.183 63.648 1.00 15.79 181 GLN A N 1
ATOM 819 C CA . GLN A 1 103 ? 40.394 47.310 63.072 1.00 19.12 181 GLN A CA 1
ATOM 820 C C . GLN A 1 103 ? 40.819 46.982 61.640 1.00 17.31 181 GLN A C 1
ATOM 821 O O . GLN A 1 103 ? 40.734 47.823 60.744 1.00 14.83 181 GLN A O 1
ATOM 827 N N . SER A 1 104 ? 41.284 45.755 61.430 1.00 17.58 182 SER A N 1
ATOM 828 C CA . SER A 1 104 ? 41.716 45.332 60.101 1.00 16.60 182 SER A CA 1
ATOM 829 C C . SER A 1 104 ? 40.492 45.283 59.202 1.00 14.60 182 SER A C 1
ATOM 830 O O . SER A 1 104 ? 40.539 45.684 58.036 1.00 14.36 182 SER A O 1
ATOM 833 N N . TYR A 1 105 ? 39.388 44.796 59.759 1.00 11.52 183 TYR A N 1
ATOM 834 C CA . TYR A 1 105 ? 38.145 44.703 59.010 1.00 16.79 183 TYR A CA 1
ATOM 835 C C . TYR A 1 105 ? 37.710 46.088 58.542 1.00 19.53 183 TYR A C 1
ATOM 836 O O . TYR A 1 105 ? 37.217 46.250 57.426 1.00 17.38 183 TYR A O 1
ATOM 845 N N . MET A 1 106 ? 37.888 47.090 59.398 1.00 22.22 184 MET A N 1
ATOM 846 C CA . MET A 1 106 ? 37.494 48.449 59.045 1.00 25.77 184 MET A CA 1
ATOM 847 C C . MET A 1 106 ? 38.270 48.964 57.838 1.00 24.76 184 MET A C 1
ATOM 848 O O . MET A 1 106 ? 37.713 49.639 56.972 1.00 26.10 184 MET A O 1
ATOM 853 N N . LYS A 1 107 ? 39.558 48.646 57.785 1.00 21.83 185 LYS A N 1
ATOM 854 C CA . LYS A 1 107 ? 40.391 49.070 56.670 1.00 23.20 185 LYS A CA 1
ATOM 855 C C . LYS A 1 107 ? 39.853 48.432 55.391 1.00 24.89 185 LYS A C 1
ATOM 856 O O . LYS A 1 107 ? 39.554 49.124 54.415 1.00 23.19 185 LYS A O 1
ATOM 862 N N . LEU A 1 108 ? 39.721 47.108 55.413 1.00 23.22 186 LEU A N 1
ATOM 863 C CA . LEU A 1 108 ? 39.208 46.353 54.277 1.00 23.66 186 LEU A CA 1
ATOM 864 C C . LEU A 1 108 ? 37.882 46.920 53.762 1.00 26.64 186 LEU A C 1
ATOM 865 O O . LEU A 1 108 ? 37.678 47.049 52.552 1.00 22.34 186 LEU A O 1
ATOM 870 N N . SER A 1 109 ? 36.985 47.264 54.679 1.00 24.16 187 SER A N 1
ATOM 871 C CA . SER A 1 109 ? 35.684 47.796 54.289 1.00 24.22 187 SER A CA 1
ATOM 872 C C . SER A 1 109 ? 35.793 49.206 53.715 1.00 25.21 187 SER A C 1
ATOM 873 O O . SER A 1 109 ? 34.891 49.672 53.024 1.00 28.68 187 SER A O 1
ATOM 876 N N . ILE A 1 110 ? 36.902 49.876 54.007 1.00 25.02 188 ILE A N 1
ATOM 877 C CA . ILE A 1 110 ? 37.148 51.230 53.529 1.00 27.90 188 ILE A CA 1
ATOM 878 C C . ILE A 1 110 ? 37.920 51.193 52.208 1.00 30.82 188 ILE A C 1
ATOM 879 O O . ILE A 1 110 ? 38.076 52.208 51.532 1.00 28.54 188 ILE A O 1
ATOM 884 N N . GLY A 1 111 ? 38.390 50.009 51.836 1.00 31.28 189 GLY A N 1
ATOM 885 C CA . GLY A 1 111 ? 39.133 49.878 50.599 1.00 27.85 189 GLY A CA 1
ATOM 886 C C . GLY A 1 111 ? 40.629 50.013 50.789 1.00 28.43 189 GLY A C 1
ATOM 887 O O . GLY A 1 111 ? 41.358 50.197 49.818 1.00 31.30 189 GLY A O 1
ATOM 888 N N . ASN A 1 112 ? 41.095 49.931 52.033 1.00 22.71 190 ASN A N 1
ATOM 889 C CA . ASN A 1 112 ? 42.527 50.036 52.307 1.00 23.95 190 ASN A CA 1
ATOM 890 C C . ASN A 1 112 ? 43.122 48.682 52.676 1.00 27.89 190 ASN A C 1
ATOM 891 O O . ASN A 1 112 ? 42.428 47.813 53.206 1.00 24.30 1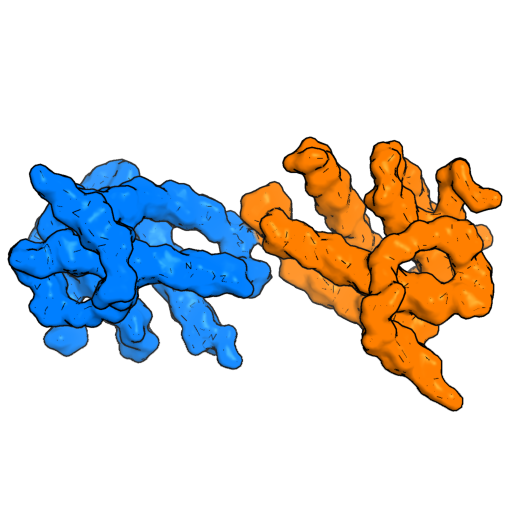90 ASN A O 1
ATOM 896 N N . VAL A 1 113 ? 44.412 48.514 52.397 1.00 24.66 191 VAL A N 1
ATOM 897 C CA . VAL A 1 113 ? 45.112 47.267 52.683 1.00 24.18 191 VAL A CA 1
ATOM 898 C C . VAL A 1 113 ? 45.360 47.099 54.178 1.00 25.17 191 VAL A C 1
ATOM 899 O O . VAL A 1 113 ? 45.855 48.009 54.846 1.00 23.29 191 VAL A O 1
ATOM 903 N N . ALA A 1 114 ? 45.016 45.929 54.701 1.00 22.09 192 ALA A N 1
ATOM 904 C CA . ALA A 1 114 ? 45.211 45.654 56.119 1.00 20.68 192 ALA A CA 1
ATOM 905 C C . ALA A 1 114 ? 46.365 44.687 56.321 1.00 19.78 192 ALA A C 1
ATOM 906 O O . ALA A 1 114 ? 46.329 43.554 55.834 1.00 15.08 192 ALA A O 1
ATOM 908 N N . TRP A 1 115 ? 47.393 45.146 57.030 1.00 18.43 193 TRP A N 1
ATOM 909 C CA . TRP A 1 115 ? 48.557 44.321 57.325 1.00 17.85 193 TRP A CA 1
ATOM 910 C C . TRP A 1 115 ? 48.530 43.934 58.798 1.00 16.76 193 TRP A C 1
ATOM 911 O O . TRP A 1 115 ? 48.032 44.687 59.633 1.00 15.33 193 TRP A O 1
ATOM 922 N N . PRO A 1 116 ? 49.070 42.752 59.138 1.00 17.76 194 PRO A N 1
ATOM 923 C CA . PRO A 1 116 ? 49.094 42.290 60.530 1.00 19.19 194 PRO A CA 1
ATOM 924 C C . PRO A 1 116 ? 49.583 43.403 61.462 1.00 26.38 194 PRO A C 1
ATOM 925 O O . PRO A 1 116 ? 50.607 44.039 61.204 1.00 25.44 194 PRO A O 1
ATOM 929 N N . ILE A 1 117 ? 48.833 43.635 62.534 1.00 19.62 195 ILE A N 1
ATOM 930 C CA . ILE A 1 117 ? 49.149 44.674 63.509 1.00 25.07 195 ILE A CA 1
ATOM 931 C C . ILE A 1 117 ? 49.997 44.154 64.671 1.00 29.30 195 ILE A C 1
ATOM 932 O O . ILE A 1 117 ? 50.921 44.826 65.122 1.00 29.31 195 ILE A O 1
ATOM 937 N N . GLY A 1 118 ? 49.681 42.960 65.155 1.00 41.13 196 GLY A N 1
ATOM 938 C CA . GLY A 1 118 ? 50.445 42.391 66.249 1.00 58.34 196 GLY A CA 1
ATOM 939 C C . GLY A 1 118 ? 51.891 42.176 65.842 1.00 67.90 196 GLY A C 1
ATOM 940 O O . GLY A 1 118 ? 52.816 42.601 66.535 1.00 69.30 196 GLY A O 1
ATOM 941 N N . VAL A 1 119 ? 52.083 41.517 64.703 1.00 73.67 197 VAL A N 1
ATOM 942 C CA . VAL A 1 119 ? 53.418 41.243 64.189 1.00 77.80 197 VAL A CA 1
ATOM 943 C C . VAL A 1 119 ? 54.209 42.537 64.023 1.00 80.59 197 VAL A C 1
ATOM 944 O O . VAL A 1 119 ? 53.660 43.631 64.146 1.00 81.56 197 VAL A O 1
ATOM 948 N N . ALA A 1 140 ? 48.596 49.593 50.014 1.00 62.53 218 ALA A N 1
ATOM 949 C CA . ALA A 1 140 ? 48.144 50.948 50.302 1.00 64.04 218 ALA A CA 1
ATOM 950 C C . ALA A 1 140 ? 46.638 51.099 50.092 1.00 66.60 218 ALA A C 1
ATOM 951 O O . ALA A 1 140 ? 45.915 51.491 51.011 1.00 59.86 218 ALA A O 1
ATOM 953 N N . ASN A 1 141 ? 46.169 50.780 48.887 1.00 72.03 219 ASN A N 1
ATOM 954 C CA . ASN A 1 141 ? 44.748 50.896 48.564 1.00 77.29 219 ASN A CA 1
ATOM 955 C C . ASN A 1 141 ? 44.201 49.707 47.774 1.00 77.31 219 ASN A C 1
ATOM 956 O O . ASN A 1 141 ? 44.950 48.970 47.135 1.00 77.77 219 ASN A O 1
ATOM 961 N N . ILE A 1 142 ? 42.882 49.539 47.824 1.00 80.17 220 ILE A N 1
ATOM 962 C CA . ILE A 1 142 ? 42.198 48.453 47.125 1.00 81.43 220 ILE A CA 1
ATOM 963 C C . ILE A 1 142 ? 40.890 48.985 46.530 1.00 88.65 220 ILE A C 1
ATOM 964 O O . ILE A 1 142 ? 40.438 50.075 46.883 1.00 90.60 220 ILE A O 1
ATOM 969 N N . MET A 1 143 ? 40.289 48.211 45.628 1.00 93.64 221 MET A N 1
ATOM 970 C CA . MET A 1 143 ? 39.023 48.589 45.002 1.00 95.67 221 MET A CA 1
ATOM 971 C C . MET A 1 143 ? 37.958 47.555 45.363 1.00 96.12 221 MET A C 1
ATOM 972 O O . MET A 1 143 ? 38.234 46.354 45.389 1.00 96.94 221 MET A O 1
ATOM 977 N N . ILE A 1 144 ? 36.742 48.021 45.636 1.00 94.04 222 ILE A N 1
ATOM 978 C CA . ILE A 1 144 ? 35.655 47.126 46.022 1.00 89.73 222 ILE A CA 1
ATOM 979 C C . ILE A 1 144 ? 34.505 47.056 45.015 1.00 91.82 222 ILE A C 1
ATOM 980 O O . ILE A 1 144 ? 34.023 48.079 44.529 1.00 92.47 222 ILE A O 1
ATOM 985 N N . ASP A 1 145 ? 34.071 45.833 44.719 1.00 92.66 223 ASP A N 1
ATOM 986 C CA . ASP A 1 145 ? 32.977 45.586 43.781 1.00 91.90 223 ASP A CA 1
ATOM 987 C C . ASP A 1 145 ? 31.688 45.268 44.540 1.00 90.82 223 ASP A C 1
ATOM 988 O O . ASP A 1 145 ? 31.677 45.237 45.770 1.00 91.90 223 ASP A O 1
ATOM 993 N N . GLU A 1 146 ? 30.605 45.031 43.805 1.00 87.27 224 GLU A N 1
ATOM 994 C CA . GLU A 1 146 ? 29.317 44.723 44.416 1.00 83.31 224 GLU A CA 1
ATOM 995 C C . GLU A 1 146 ? 29.308 43.373 45.130 1.00 81.16 224 GLU A C 1
ATOM 996 O O . GLU A 1 146 ? 29.169 43.313 46.351 1.00 80.89 224 GLU A O 1
ATOM 1002 N N . ARG A 1 147 ? 29.447 42.294 44.366 1.00 77.59 225 ARG A N 1
ATOM 1003 C CA . ARG A 1 147 ? 29.458 40.953 44.940 1.00 72.01 225 ARG A CA 1
ATOM 1004 C C . ARG A 1 147 ? 30.564 40.861 45.988 1.00 65.30 225 ARG A C 1
ATOM 1005 O O . ARG A 1 147 ? 30.471 40.091 46.943 1.00 65.04 225 ARG A O 1
ATOM 1013 N N . THR A 1 148 ? 31.611 41.656 45.799 1.00 54.39 226 THR A N 1
ATOM 1014 C CA . THR A 1 148 ? 32.733 41.687 46.727 1.00 47.62 226 THR A CA 1
ATOM 1015 C C . THR A 1 148 ? 32.290 42.350 48.025 1.00 44.91 226 THR A C 1
ATOM 1016 O O . THR A 1 148 ? 32.632 41.899 49.119 1.00 35.76 226 THR A O 1
ATOM 1020 N N . ARG A 1 149 ? 31.526 43.428 47.892 1.00 42.10 227 ARG A N 1
ATOM 1021 C CA . ARG A 1 149 ? 31.023 44.154 49.047 1.00 47.23 227 ARG A CA 1
ATOM 1022 C C . ARG A 1 149 ? 30.129 43.198 49.826 1.00 41.17 227 ARG A C 1
ATOM 1023 O O . ARG A 1 149 ? 30.028 43.275 51.049 1.00 42.35 227 ARG A O 1
ATOM 1031 N N . LEU A 1 150 ? 29.492 42.288 49.098 1.00 40.94 228 LEU A N 1
ATOM 1032 C CA . LEU A 1 150 ? 28.595 41.309 49.692 1.00 41.36 228 LEU A CA 1
ATOM 1033 C C . LEU A 1 150 ? 29.303 40.364 50.666 1.00 37.33 228 LEU A C 1
ATOM 1034 O O . LEU A 1 150 ? 28.801 40.124 51.763 1.00 36.80 228 LEU A O 1
ATOM 1039 N N . TRP A 1 151 ? 30.459 39.826 50.283 1.00 29.78 229 TRP A N 1
ATOM 1040 C CA . TRP A 1 151 ? 31.157 38.926 51.192 1.00 27.11 229 TRP A CA 1
ATOM 1041 C C . TRP A 1 151 ? 31.926 39.667 52.279 1.00 24.55 229 TRP A C 1
ATOM 1042 O O . TRP A 1 151 ? 32.142 39.123 53.363 1.00 28.84 229 TRP A O 1
ATOM 1053 N N . ILE A 1 152 ? 32.331 40.906 52.013 1.00 16.99 230 ILE A N 1
ATOM 1054 C CA . ILE A 1 152 ? 33.050 41.662 53.032 1.00 24.76 230 ILE A CA 1
ATOM 1055 C C . ILE A 1 152 ? 32.125 41.918 54.220 1.00 24.23 230 ILE A C 1
ATOM 1056 O O . ILE A 1 152 ? 32.568 41.953 55.367 1.00 24.82 230 ILE A O 1
ATOM 1061 N N . THR A 1 153 ? 30.836 42.074 53.936 1.00 22.84 231 THR A N 1
ATOM 1062 C CA . THR A 1 153 ? 29.841 42.318 54.975 1.00 24.82 231 THR A CA 1
ATOM 1063 C C . THR A 1 153 ? 29.645 41.084 55.851 1.00 27.74 231 THR A C 1
ATOM 1064 O O . THR A 1 153 ? 29.564 41.190 57.075 1.00 27.42 231 THR A O 1
ATOM 1068 N N . SER A 1 154 ? 29.577 39.913 55.226 1.00 25.49 232 SER A N 1
ATOM 1069 C CA . SER A 1 154 ? 29.398 38.668 55.966 1.00 22.56 232 SER A CA 1
ATOM 1070 C C . SER A 1 154 ? 30.599 38.320 56.839 1.00 21.11 232 SER A C 1
ATOM 1071 O O . SER A 1 154 ? 30.456 37.601 57.826 1.00 22.22 232 SER A O 1
ATOM 1074 N N . ILE A 1 155 ? 31.777 38.826 56.482 1.00 18.98 233 ILE A N 1
ATOM 1075 C CA . ILE A 1 155 ? 32.973 38.552 57.269 1.00 19.79 233 ILE A CA 1
ATOM 1076 C C . ILE A 1 155 ? 32.792 39.102 58.685 1.00 22.17 233 ILE A C 1
ATOM 1077 O O . ILE A 1 155 ? 33.238 38.495 59.661 1.00 20.11 233 ILE A O 1
ATOM 1082 N N . LYS A 1 156 ? 32.121 40.244 58.796 1.00 22.29 234 LYS A N 1
ATOM 1083 C CA . LYS A 1 156 ? 31.884 40.841 60.105 1.00 22.79 234 LYS A CA 1
ATOM 1084 C C . LYS A 1 156 ? 31.038 39.897 60.955 1.00 17.31 234 LYS A C 1
ATOM 1085 O O . LYS A 1 156 ? 31.183 39.859 62.174 1.00 20.27 234 LYS A O 1
ATOM 1091 N N . ARG A 1 157 ? 30.153 39.140 60.309 1.00 18.83 235 ARG A N 1
ATOM 1092 C CA . ARG A 1 157 ? 29.296 38.189 61.018 1.00 24.14 235 ARG A CA 1
ATOM 1093 C C . ARG A 1 157 ? 30.132 37.045 61.588 1.00 22.49 235 ARG A C 1
ATOM 1094 O O . ARG A 1 157 ? 29.815 36.498 62.647 1.00 20.29 235 ARG A O 1
ATOM 1102 N N . LEU A 1 158 ? 31.198 36.681 60.878 1.00 15.53 236 LEU A N 1
ATOM 1103 C CA . LEU A 1 158 ? 32.079 35.612 61.334 1.00 18.72 236 LEU A CA 1
ATOM 1104 C C . LEU A 1 158 ? 32.808 36.097 62.577 1.00 16.68 236 LEU A C 1
ATOM 1105 O O . LEU A 1 158 ? 33.036 35.336 63.512 1.00 14.84 236 LEU A O 1
ATOM 1110 N N . ILE A 1 159 ? 33.153 37.382 62.578 1.00 15.09 237 ILE A N 1
ATOM 1111 C CA . ILE A 1 159 ? 33.850 37.989 63.704 1.00 14.97 237 ILE A CA 1
ATOM 1112 C C . ILE A 1 159 ? 32.952 38.027 64.939 1.00 17.50 237 ILE A C 1
ATOM 1113 O O . ILE A 1 159 ? 33.382 37.657 66.029 1.00 14.45 237 ILE A O 1
ATOM 1118 N N . THR A 1 160 ? 31.708 38.471 64.771 1.00 14.78 238 THR A N 1
ATOM 1119 C CA . THR A 1 160 ? 30.788 38.556 65.899 1.00 19.03 238 THR A CA 1
ATOM 1120 C C . THR A 1 160 ? 30.486 37.172 66.446 1.00 19.68 238 THR A C 1
ATOM 1121 O O . THR A 1 160 ? 30.344 37.001 67.655 1.00 18.61 238 THR A O 1
ATOM 1125 N N . PHE A 1 161 ? 30.384 36.181 65.563 1.00 22.00 239 PHE A N 1
ATOM 1126 C CA . PHE A 1 161 ? 30.126 34.824 66.024 1.00 19.68 239 PHE A CA 1
ATOM 1127 C C . PHE A 1 161 ? 31.295 34.328 66.869 1.00 16.39 239 PHE A C 1
ATOM 1128 O O . PHE A 1 161 ? 31.097 33.808 67.961 1.00 19.17 239 PHE A O 1
ATOM 1136 N N . GLU A 1 162 ? 32.510 34.484 66.349 1.00 15.52 240 GLU A N 1
ATOM 1137 C CA . GLU A 1 162 ? 33.716 34.040 67.044 1.00 15.98 240 GLU A CA 1
ATOM 1138 C C . GLU A 1 162 ? 33.814 34.631 68.452 1.00 15.77 240 GLU A C 1
ATOM 1139 O O . GLU A 1 162 ? 34.116 33.915 69.412 1.00 10.94 240 GLU A O 1
ATOM 1145 N N . GLU A 1 163 ? 33.562 35.934 68.571 1.00 19.06 241 GLU A N 1
ATOM 1146 C CA . GLU A 1 163 ? 33.606 36.602 69.869 1.00 17.16 241 GLU A CA 1
ATOM 1147 C C . GLU A 1 163 ? 32.605 35.946 70.818 1.00 18.94 241 GLU A C 1
ATOM 1148 O O . GLU A 1 163 ? 32.906 35.726 71.991 1.00 16.18 241 GLU A O 1
ATOM 1154 N N . TRP A 1 164 ? 31.418 35.632 70.305 1.00 19.27 242 TRP A N 1
ATOM 1155 C CA . TRP A 1 164 ? 30.376 34.991 71.105 1.00 22.11 242 TRP A CA 1
ATOM 1156 C C . TRP A 1 164 ? 30.768 33.565 71.474 1.00 24.41 242 TRP A C 1
ATOM 1157 O O . TRP A 1 164 ? 30.575 33.128 72.609 1.00 19.71 242 TRP A O 1
ATOM 1168 N N . TYR A 1 165 ? 31.308 32.842 70.499 1.00 22.80 243 TYR A N 1
ATOM 1169 C CA . TYR A 1 165 ? 31.714 31.460 70.713 1.00 17.86 243 TYR A CA 1
ATOM 1170 C C . TYR A 1 165 ? 32.764 31.320 71.804 1.00 17.07 243 TYR A C 1
ATOM 1171 O O . TYR A 1 165 ? 32.579 30.572 72.760 1.00 20.73 243 TYR A O 1
ATOM 1180 N N . THR A 1 166 ? 33.878 32.027 71.658 1.00 19.54 244 THR A N 1
ATOM 1181 C CA . THR A 1 166 ? 34.948 31.942 72.644 1.00 21.05 244 THR A CA 1
ATOM 1182 C C . THR A 1 166 ? 34.519 32.490 74.010 1.00 25.76 244 THR A C 1
ATOM 1183 O O . THR A 1 166 ? 35.130 32.180 75.033 1.00 17.53 244 THR A O 1
ATOM 1187 N N . SER A 1 167 ? 33.460 33.294 74.024 1.00 24.95 245 SER A N 1
ATOM 1188 C CA . SER A 1 167 ? 32.956 33.869 75.266 1.00 31.25 245 SER A CA 1
ATOM 1189 C C . SER A 1 167 ? 31.938 32.958 75.962 1.00 35.14 245 SER A C 1
ATOM 1190 O O . SER A 1 167 ? 31.800 32.996 77.185 1.00 33.44 245 SER A O 1
ATOM 1193 N N . ASN A 1 168 ? 31.235 32.135 75.189 1.00 39.65 246 ASN A N 1
ATOM 1194 C CA . ASN A 1 168 ? 30.213 31.257 75.757 1.00 55.25 246 ASN A CA 1
ATOM 1195 C C . ASN A 1 168 ? 30.518 29.761 75.729 1.00 61.25 246 ASN A C 1
ATOM 1196 O O . ASN A 1 168 ? 29.895 29.014 74.979 1.00 61.24 246 ASN A O 1
ATOM 1201 N N . HIS A 1 169 ? 31.459 29.326 76.562 1.00 73.84 247 HIS A N 1
ATOM 1202 C CA . HIS A 1 169 ? 31.827 27.914 76.644 1.00 80.43 247 HIS A CA 1
ATOM 1203 C C . HIS A 1 169 ? 32.414 27.556 78.007 1.00 82.20 247 HIS A C 1
ATOM 1204 O O . HIS A 1 169 ? 31.774 26.875 78.811 1.00 81.25 247 HIS A O 1
ATOM 1211 N N . MET B 1 1 ? 9.255 1.241 95.293 1.00 26.67 79 MET B N 1
ATOM 1212 C CA . MET B 1 1 ? 9.897 1.043 93.998 1.00 31.53 79 MET B CA 1
ATOM 1213 C C . MET B 1 1 ? 10.168 2.387 93.325 1.00 26.33 79 MET B C 1
ATOM 1214 O O . MET B 1 1 ? 9.690 3.419 93.786 1.00 23.55 79 MET B O 1
ATOM 1219 N N . ARG B 1 2 ? 10.936 2.359 92.238 1.00 30.63 80 ARG B N 1
ATOM 1220 C CA . ARG B 1 2 ? 11.286 3.555 91.469 1.00 34.95 80 ARG B CA 1
ATOM 1221 C C . ARG B 1 2 ? 11.117 3.218 89.983 1.00 36.27 80 ARG B C 1
ATOM 1222 O O . ARG B 1 2 ? 12.073 3.242 89.205 1.00 32.45 80 ARG B O 1
ATOM 1230 N N . ILE B 1 3 ? 9.887 2.899 89.599 1.00 36.69 81 ILE B N 1
ATOM 1231 C CA . ILE B 1 3 ? 9.592 2.528 88.224 1.00 41.24 81 ILE B CA 1
ATOM 1232 C C . ILE B 1 3 ? 9.805 3.667 87.225 1.00 39.82 81 ILE B C 1
ATOM 1233 O O . ILE B 1 3 ? 10.393 3.466 86.161 1.00 31.28 81 ILE B O 1
ATOM 1238 N N . GLN B 1 4 ? 9.349 4.865 87.575 1.00 35.64 82 GLN B N 1
ATOM 1239 C CA . GLN B 1 4 ? 9.486 6.001 86.675 1.00 32.31 82 GLN B CA 1
ATOM 1240 C C . GLN B 1 4 ? 10.933 6.253 86.248 1.00 31.42 82 GLN B C 1
ATOM 1241 O O . GLN B 1 4 ? 11.187 6.628 85.101 1.00 23.71 82 GLN B O 1
ATOM 1247 N N . GLU B 1 5 ? 11.882 6.038 87.156 1.00 30.41 83 GLU B N 1
ATOM 1248 C CA . GLU B 1 5 ? 13.293 6.235 86.826 1.00 37.28 83 GLU B CA 1
ATOM 1249 C C . GLU B 1 5 ? 13.810 5.140 85.893 1.00 34.41 83 GLU B C 1
ATOM 1250 O O . GLU B 1 5 ? 14.729 5.365 85.108 1.00 30.13 83 GLU B O 1
ATOM 1256 N N . ALA B 1 6 ? 13.224 3.952 85.986 1.00 33.52 84 ALA B N 1
ATOM 1257 C CA . ALA B 1 6 ? 13.624 2.846 85.124 1.00 35.17 84 ALA B CA 1
ATOM 1258 C C . ALA B 1 6 ? 13.129 3.175 83.715 1.00 32.63 84 ALA B C 1
ATOM 1259 O O . ALA B 1 6 ? 13.836 2.982 82.722 1.00 32.58 84 ALA B O 1
ATOM 1261 N N . ILE B 1 7 ? 11.907 3.689 83.644 1.00 27.39 85 ILE B N 1
ATOM 1262 C CA . ILE B 1 7 ? 11.299 4.052 82.374 1.00 28.26 85 ILE B CA 1
ATOM 1263 C C . ILE B 1 7 ? 12.087 5.140 81.641 1.00 24.22 85 ILE B C 1
ATOM 1264 O O . ILE B 1 7 ? 12.358 5.021 80.445 1.00 22.12 85 ILE B O 1
ATOM 1269 N N . ALA B 1 8 ? 12.476 6.186 82.362 1.00 21.95 86 ALA B N 1
ATOM 1270 C CA . ALA B 1 8 ? 13.218 7.291 81.755 1.00 27.43 86 ALA B CA 1
ATOM 1271 C C . ALA B 1 8 ? 14.537 6.870 81.099 1.00 30.67 86 ALA B C 1
ATOM 1272 O O . ALA B 1 8 ? 15.016 7.543 80.188 1.00 27.93 86 ALA B O 1
ATOM 1274 N N . GLN B 1 9 ? 15.119 5.763 81.557 1.00 33.35 87 GLN B N 1
ATOM 1275 C CA . GLN B 1 9 ? 16.385 5.272 81.001 1.00 39.97 87 GLN B CA 1
ATOM 1276 C C . GLN B 1 9 ? 16.217 4.096 80.038 1.00 34.12 87 GLN B C 1
ATOM 1277 O O . GLN B 1 9 ? 17.178 3.670 79.397 1.00 32.31 87 GLN B O 1
ATOM 1283 N N . ASP B 1 10 ? 14.998 3.578 79.941 1.00 27.60 88 ASP B N 1
ATOM 1284 C CA . ASP B 1 10 ? 14.701 2.434 79.088 1.00 24.50 88 ASP B CA 1
ATOM 1285 C C . ASP B 1 10 ? 14.814 2.774 77.601 1.00 26.16 88 ASP B C 1
ATOM 1286 O O . ASP B 1 10 ? 13.981 3.501 77.055 1.00 26.05 88 ASP B O 1
ATOM 1291 N N . LYS B 1 11 ? 15.844 2.228 76.954 1.00 23.12 89 LYS B N 1
ATOM 1292 C CA . LYS B 1 11 ? 16.104 2.487 75.536 1.00 25.67 89 LYS B CA 1
ATOM 1293 C C . LYS B 1 11 ? 15.288 1.646 74.558 1.00 26.01 89 LYS B C 1
ATOM 1294 O O . LYS B 1 11 ? 15.444 1.776 73.338 1.00 26.53 89 LYS B O 1
ATOM 1300 N N . THR B 1 12 ? 14.423 0.783 75.078 1.00 14.29 90 THR B N 1
ATOM 1301 C CA . THR B 1 12 ? 13.588 -0.040 74.211 1.00 16.92 90 THR B CA 1
ATOM 1302 C C . THR B 1 12 ? 12.271 0.677 73.889 1.00 12.10 90 THR B C 1
ATOM 1303 O O . THR B 1 12 ? 11.409 0.132 73.201 1.00 14.11 90 THR B O 1
ATOM 1307 N N . ILE B 1 13 ? 12.130 1.906 74.379 1.00 19.57 91 ILE B N 1
ATOM 1308 C CA . ILE B 1 13 ? 10.917 2.704 74.152 1.00 19.72 91 ILE B CA 1
ATOM 1309 C C . ILE B 1 13 ? 11.101 3.717 73.019 1.00 14.90 91 ILE B C 1
ATOM 1310 O O . ILE B 1 13 ? 11.977 4.576 73.090 1.00 16.40 91 ILE B O 1
ATOM 1315 N N . SER B 1 14 ? 10.268 3.623 71.983 1.00 19.81 92 SER B N 1
ATOM 1316 C CA . SER B 1 14 ? 10.345 4.551 70.848 1.00 13.84 92 SER B CA 1
ATOM 1317 C C . SER B 1 14 ? 9.403 5.733 71.051 1.00 18.41 92 SER B C 1
ATOM 1318 O O . SER B 1 14 ? 8.706 5.817 72.064 1.00 19.38 92 SER B O 1
ATOM 1321 N N . VAL B 1 15 ? 9.381 6.641 70.077 1.00 18.30 93 VAL B N 1
ATOM 1322 C CA . VAL B 1 15 ? 8.520 7.815 70.132 1.00 16.72 93 VAL B CA 1
ATOM 1323 C C . VAL B 1 15 ? 7.128 7.521 69.572 1.00 20.01 93 VAL B C 1
ATOM 1324 O O . VAL B 1 15 ? 6.226 8.352 69.665 1.00 20.41 93 VAL B O 1
ATOM 1328 N N . ILE B 1 16 ? 6.958 6.337 68.996 1.00 15.24 94 ILE B N 1
ATOM 1329 C CA . ILE B 1 16 ? 5.683 5.960 68.397 1.00 13.46 94 ILE B CA 1
ATOM 1330 C C . ILE B 1 16 ? 4.563 5.703 69.405 1.00 16.24 94 ILE B C 1
ATOM 1331 O O . ILE B 1 16 ? 4.704 4.901 70.326 1.00 14.91 94 ILE B O 1
ATOM 1336 N N . ILE B 1 17 ? 3.441 6.389 69.207 1.00 22.34 95 ILE B N 1
ATOM 1337 C CA . ILE B 1 17 ? 2.291 6.279 70.099 1.00 21.38 95 ILE B CA 1
ATOM 1338 C C . ILE B 1 17 ? 1.194 5.369 69.562 1.00 24.70 95 ILE B C 1
ATOM 1339 O O . ILE B 1 17 ? 0.709 5.553 68.447 1.00 27.16 95 ILE B O 1
ATOM 1344 N N . ASP B 1 18 ? 0.808 4.382 70.364 1.00 24.24 96 ASP B N 1
ATOM 1345 C CA . ASP B 1 18 ? -0.262 3.470 69.990 1.00 20.31 96 ASP B CA 1
ATOM 1346 C C . ASP B 1 18 ? -1.536 4.061 70.598 1.00 19.58 96 ASP B C 1
ATOM 1347 O O . ASP B 1 18 ? -1.675 4.136 71.821 1.00 21.50 96 ASP B O 1
ATOM 1352 N N . PRO B 1 19 ? -2.487 4.490 69.754 1.00 23.34 97 PRO B N 1
ATOM 1353 C CA . PRO B 1 19 ? -3.733 5.076 70.259 1.00 21.58 97 PRO B CA 1
ATOM 1354 C C . PRO B 1 19 ? -4.534 4.209 71.237 1.00 30.20 97 PRO B C 1
ATOM 1355 O O . PRO B 1 19 ? -5.236 4.734 72.108 1.00 29.15 97 PRO B O 1
ATOM 1359 N N . SER B 1 20 ? -4.423 2.890 71.104 1.00 31.60 98 SER B N 1
ATOM 1360 C CA . SER B 1 20 ? -5.153 1.980 71.986 1.00 33.37 98 SER B CA 1
ATOM 1361 C C . SER B 1 20 ? -4.722 2.117 73.444 1.00 34.24 98 SER B C 1
ATOM 1362 O O . SER B 1 20 ? -5.455 1.721 74.352 1.00 32.15 98 SER B O 1
ATOM 1365 N N . GLN B 1 21 ? -3.539 2.681 73.668 1.00 27.10 99 GLN B N 1
ATOM 1366 C CA . GLN B 1 21 ? -3.021 2.857 75.021 1.00 29.54 99 GLN B CA 1
ATOM 1367 C C . GLN B 1 21 ? -3.455 4.167 75.667 1.00 29.46 99 GLN B C 1
ATOM 1368 O O . GLN B 1 21 ? -3.239 4.377 76.863 1.00 32.80 99 GLN B O 1
ATOM 1374 N N . ILE B 1 22 ? -4.058 5.052 74.881 1.00 25.46 100 ILE B N 1
ATOM 1375 C CA . ILE B 1 22 ? -4.511 6.330 75.414 1.00 28.39 100 ILE B CA 1
ATOM 1376 C C . ILE B 1 22 ? -5.757 6.091 76.258 1.00 30.18 100 ILE B C 1
ATOM 1377 O O . ILE B 1 22 ? -6.766 5.597 75.761 1.00 30.86 100 ILE B O 1
ATOM 1382 N N . GLY B 1 23 ? -5.671 6.435 77.539 1.00 35.21 101 GLY B N 1
ATOM 1383 C CA . GLY B 1 23 ? -6.790 6.237 78.441 1.00 36.47 101 GLY B CA 1
ATOM 1384 C C . GLY B 1 23 ? -6.493 5.157 79.470 1.00 39.02 101 GLY B C 1
ATOM 1385 O O . GLY B 1 23 ? -7.032 5.176 80.578 1.00 39.66 101 GLY B O 1
ATOM 1386 N N . SER B 1 24 ? -5.627 4.215 79.104 1.00 31.97 102 SER B N 1
ATOM 1387 C CA . SER B 1 24 ? -5.249 3.120 79.995 1.00 31.58 102 SER B CA 1
ATOM 1388 C C . SER B 1 24 ? -4.523 3.617 81.242 1.00 34.46 102 SER B C 1
ATOM 1389 O O . SER B 1 24 ? -3.485 4.275 81.145 1.00 30.00 102 SER B O 1
ATOM 1392 N N . THR B 1 25 ? -5.063 3.298 82.414 1.00 34.92 103 THR B N 1
ATOM 1393 C CA . THR B 1 25 ? -4.445 3.726 83.662 1.00 35.08 103 THR B CA 1
ATOM 1394 C C . THR B 1 25 ? -3.092 3.052 83.861 1.00 33.66 103 THR B C 1
ATOM 1395 O O . THR B 1 25 ? -2.134 3.686 84.299 1.00 33.54 103 THR B O 1
ATOM 1399 N N . GLU B 1 26 ? -3.011 1.767 83.533 1.00 30.30 104 GLU B N 1
ATOM 1400 C CA . GLU B 1 26 ? -1.764 1.030 83.701 1.00 32.30 104 GLU B CA 1
ATOM 1401 C C . GLU B 1 26 ? -0.681 1.434 82.697 1.00 26.43 104 GLU B C 1
ATOM 1402 O O . GLU B 1 26 ? 0.505 1.389 83.012 1.00 22.30 104 GLU B O 1
ATOM 1408 N N . GLY B 1 27 ? -1.086 1.834 81.495 1.00 23.68 105 GLY B N 1
ATOM 1409 C CA . GLY B 1 27 ? -0.107 2.226 80.493 1.00 26.80 105 GLY B CA 1
ATOM 1410 C C . GLY B 1 27 ? 0.276 3.695 80.573 1.00 24.75 105 GLY B C 1
ATOM 1411 O O . GLY B 1 27 ? 1.045 4.190 79.743 1.00 22.19 105 GLY B O 1
ATOM 1412 N N . LYS B 1 28 ? -0.242 4.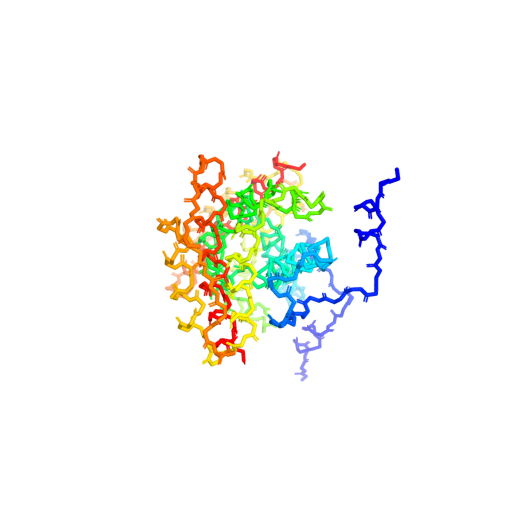385 81.585 1.00 16.43 106 LYS B N 1
ATOM 1413 C CA . LYS B 1 28 ? 0.021 5.808 81.759 1.00 22.78 106 LYS B CA 1
ATOM 1414 C C . LYS B 1 28 ? 1.490 6.184 81.916 1.00 21.21 106 LYS B C 1
ATOM 1415 O O . LYS B 1 28 ? 1.954 7.124 81.279 1.00 19.21 106 LYS B O 1
ATOM 1421 N N . PRO B 1 29 ? 2.240 5.466 82.770 1.00 25.43 107 PRO B N 1
ATOM 1422 C CA . PRO B 1 29 ? 3.657 5.800 82.941 1.00 24.58 107 PRO B CA 1
ATOM 1423 C C . PRO B 1 29 ? 4.411 5.748 81.612 1.00 27.70 107 PRO B C 1
ATOM 1424 O O . PRO B 1 29 ? 5.187 6.653 81.291 1.00 24.51 107 PRO B O 1
ATOM 1428 N N . LEU B 1 30 ? 4.165 4.689 80.842 1.00 18.03 108 LEU B N 1
ATOM 1429 C CA . LEU B 1 30 ? 4.812 4.500 79.545 1.00 18.87 108 LEU B CA 1
ATOM 1430 C C . LEU B 1 30 ? 4.409 5.574 78.533 1.00 14.81 108 LEU B C 1
ATOM 1431 O O . LEU B 1 30 ? 5.256 6.119 77.829 1.00 16.32 108 LEU B O 1
ATOM 1436 N N . LEU B 1 31 ? 3.119 5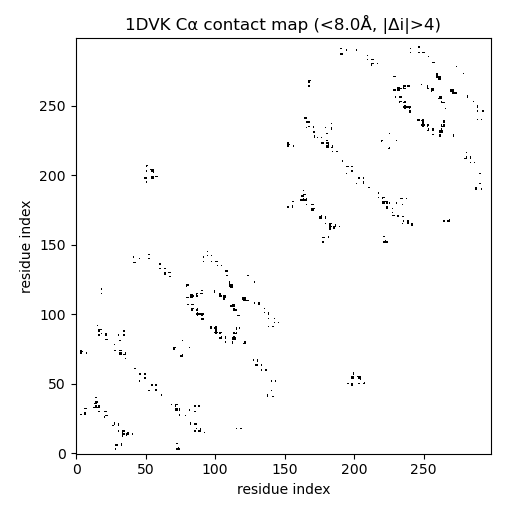.882 78.461 1.00 15.07 109 LEU B N 1
ATOM 1437 C CA . LEU B 1 31 ? 2.642 6.888 77.525 1.00 16.03 109 LEU B CA 1
ATOM 1438 C C . LEU B 1 31 ? 3.227 8.260 77.857 1.00 16.29 109 LEU B C 1
ATOM 1439 O O . LEU B 1 31 ? 3.600 9.018 76.965 1.00 14.92 109 LEU B O 1
ATOM 1444 N N . SER B 1 32 ? 3.313 8.570 79.145 1.00 20.84 110 SER B N 1
ATOM 1445 C CA . SER B 1 32 ? 3.857 9.851 79.571 1.00 19.80 110 SER B CA 1
ATOM 1446 C C . SER B 1 32 ? 5.268 10.018 79.013 1.00 20.51 110 SER B C 1
ATOM 1447 O O . SER B 1 32 ? 5.612 11.067 78.467 1.00 16.20 110 SER B O 1
ATOM 1450 N N . MET B 1 33 ? 6.075 8.968 79.135 1.00 14.99 111 MET B N 1
ATOM 1451 C CA . MET B 1 33 ? 7.448 9.011 78.650 1.00 15.06 111 MET B CA 1
ATOM 1452 C C . MET B 1 33 ? 7.530 9.073 77.124 1.00 12.62 111 MET B C 1
ATOM 1453 O O . MET B 1 33 ? 8.423 9.719 76.576 1.00 13.89 111 MET B O 1
ATOM 1458 N N . LYS B 1 34 ? 6.613 8.402 76.431 1.00 15.43 112 LYS B N 1
ATOM 1459 C CA . LYS B 1 34 ? 6.616 8.438 74.971 1.00 16.38 112 LYS B CA 1
ATOM 1460 C C . LYS B 1 34 ? 6.327 9.853 74.469 1.00 16.59 112 LYS B C 1
ATOM 1461 O O . LYS B 1 34 ? 6.898 10.289 73.469 1.00 16.47 112 LYS B O 1
ATOM 1467 N N . CYS B 1 35 ? 5.439 10.570 75.158 1.00 10.61 113 CYS B N 1
ATOM 1468 C CA . CYS B 1 35 ? 5.113 11.929 74.748 1.00 15.05 113 CYS B CA 1
ATOM 1469 C C . CYS B 1 35 ? 6.354 12.796 74.930 1.00 13.79 113 CYS B C 1
ATOM 1470 O O . CYS B 1 35 ? 6.628 13.681 74.126 1.00 13.86 113 CYS B O 1
ATOM 1473 N N . ASN B 1 36 ? 7.104 12.519 75.992 1.00 17.98 114 ASN B N 1
ATOM 1474 C CA . ASN B 1 36 ? 8.332 13.245 76.289 1.00 21.26 114 ASN B CA 1
ATOM 1475 C C . ASN B 1 36 ? 9.347 12.997 75.169 1.00 20.01 114 ASN B C 1
ATOM 1476 O O . ASN B 1 36 ? 9.956 13.935 74.648 1.00 17.11 114 ASN B O 1
ATOM 1481 N N . LEU B 1 37 ? 9.516 11.733 74.791 1.00 10.09 115 LEU B N 1
ATOM 1482 C CA . LEU B 1 37 ? 10.467 11.372 73.742 1.00 14.45 115 LEU B CA 1
ATOM 1483 C C . LEU B 1 37 ? 10.120 11.956 72.376 1.00 14.25 115 LEU B C 1
ATOM 1484 O O . LEU B 1 37 ? 10.995 12.468 71.682 1.00 14.17 115 LEU B O 1
ATOM 1489 N N . TYR B 1 38 ? 8.845 11.896 72.002 1.00 13.34 116 TYR B N 1
ATOM 1490 C CA . TYR B 1 38 ? 8.414 12.412 70.704 1.00 11.25 116 TYR B CA 1
ATOM 1491 C C . TYR B 1 38 ? 8.554 13.928 70.621 1.00 9.54 116 TYR B C 1
ATOM 1492 O O . TYR B 1 38 ? 8.996 14.457 69.602 1.00 15.48 116 TYR B O 1
ATOM 1501 N N . ILE B 1 39 ? 8.181 14.633 71.686 1.00 10.87 117 ILE B N 1
ATOM 1502 C CA . ILE B 1 39 ? 8.311 16.085 71.701 1.00 13.84 117 ILE B CA 1
ATOM 1503 C C . ILE B 1 39 ? 9.784 16.448 71.503 1.00 16.23 117 ILE B C 1
ATOM 1504 O O . ILE B 1 39 ? 10.103 17.368 70.751 1.00 12.91 117 ILE B O 1
ATOM 1509 N N . HIS B 1 40 ? 10.680 15.714 72.163 1.00 18.45 118 HIS B N 1
ATOM 1510 C CA . HIS B 1 40 ? 12.117 15.944 72.010 1.00 13.97 118 HIS B CA 1
ATOM 1511 C C . HIS B 1 40 ? 12.536 15.666 70.564 1.00 18.47 118 HIS B C 1
ATOM 1512 O O . HIS B 1 40 ? 13.407 16.343 70.018 1.00 18.57 118 HIS B O 1
ATOM 1519 N N . GLU B 1 41 ? 11.905 14.666 69.949 1.00 15.33 119 GLU B N 1
ATOM 1520 C CA . GLU B 1 41 ? 12.202 14.279 68.571 1.00 19.57 119 GLU B CA 1
ATOM 1521 C C . GLU B 1 41 ? 11.738 15.345 67.567 1.00 21.40 119 GLU B C 1
ATOM 1522 O O . GLU B 1 41 ? 12.410 15.593 66.558 1.00 18.79 119 GLU B O 1
ATOM 1528 N N . ILE B 1 42 ? 10.592 15.966 67.840 1.00 14.19 120 ILE B N 1
ATOM 1529 C CA . ILE B 1 42 ? 10.066 17.024 66.973 1.00 13.54 120 ILE B CA 1
ATOM 1530 C C . ILE B 1 42 ? 11.013 18.229 67.053 1.00 13.73 120 ILE B C 1
ATOM 1531 O O . ILE B 1 42 ? 11.342 18.841 66.040 1.00 18.18 120 ILE B O 1
ATOM 1536 N N . LEU B 1 43 ? 11.441 18.566 68.265 1.00 12.50 121 LEU B N 1
ATOM 1537 C CA . LEU B 1 43 ? 12.358 19.686 68.466 1.00 13.44 121 LEU B CA 1
ATOM 1538 C C . LEU B 1 43 ? 13.683 19.420 67.754 1.00 19.47 121 LEU B C 1
ATOM 1539 O O . LEU B 1 43 ? 14.316 20.337 67.227 1.00 17.30 121 LEU B O 1
ATOM 1544 N N . SER B 1 44 ? 14.091 18.154 67.746 1.00 16.06 122 SER B N 1
ATOM 1545 C CA . SER B 1 44 ? 15.324 17.731 67.095 1.00 17.90 122 SER B CA 1
ATOM 1546 C C . SER B 1 44 ? 15.254 17.983 65.593 1.00 21.03 122 SER B C 1
ATOM 1547 O O . SER B 1 44 ? 16.220 18.446 64.986 1.00 22.43 122 SER B O 1
ATOM 1550 N N . ARG B 1 45 ? 14.114 17.669 64.988 1.00 18.13 123 ARG B N 1
ATOM 1551 C CA . ARG B 1 45 ? 13.967 17.895 63.556 1.00 20.44 123 ARG B CA 1
ATOM 1552 C C . ARG B 1 45 ? 13.849 19.385 63.231 1.00 20.63 123 ARG B C 1
ATOM 1553 O O . ARG B 1 45 ? 14.341 19.832 62.194 1.00 20.23 123 ARG B O 1
ATOM 1561 N N . TRP B 1 46 ? 13.221 20.159 64.116 1.00 21.39 124 TRP B N 1
ATOM 1562 C CA . TRP B 1 46 ? 13.097 21.600 63.893 1.00 23.74 124 TRP B CA 1
ATOM 1563 C C . TRP B 1 46 ? 14.521 22.160 63.891 1.00 24.45 124 TRP B C 1
ATOM 1564 O O . TRP B 1 46 ? 14.896 22.935 63.008 1.00 18.75 124 TRP B O 1
ATOM 1575 N N . LYS B 1 47 ? 15.313 21.748 64.879 1.00 25.41 125 LYS B N 1
ATOM 1576 C CA . LYS B 1 47 ? 16.701 22.188 64.997 1.00 25.39 125 LYS B CA 1
ATOM 1577 C C . LYS B 1 47 ? 17.473 21.895 63.714 1.00 24.54 125 LYS B C 1
ATOM 1578 O O . LYS B 1 47 ? 18.360 22.659 63.322 1.00 23.30 125 LYS B O 1
ATOM 1584 N N . ALA B 1 48 ? 17.138 20.785 63.066 1.00 22.26 126 ALA B N 1
ATOM 1585 C CA . ALA B 1 48 ? 17.796 20.408 61.821 1.00 26.30 126 ALA B CA 1
ATOM 1586 C C . ALA B 1 48 ? 17.238 21.229 60.658 1.00 28.51 126 ALA B C 1
ATOM 1587 O O . ALA B 1 48 ? 17.801 21.229 59.566 1.00 28.43 126 ALA B O 1
ATOM 1589 N N . SER B 1 49 ? 16.134 21.931 60.901 1.00 24.66 127 SER B N 1
ATOM 1590 C CA . SER B 1 49 ? 15.495 22.745 59.869 1.00 32.26 127 SER B CA 1
ATOM 1591 C C . SER B 1 49 ? 15.531 24.239 60.189 1.00 31.29 127 SER B C 1
ATOM 1592 O O . SER B 1 49 ? 14.815 25.028 59.570 1.00 32.59 127 SER B O 1
ATOM 1595 N N . LEU B 1 50 ? 16.364 24.622 61.152 1.00 30.17 128 LEU B N 1
ATOM 1596 C CA . LEU B 1 50 ? 16.476 26.018 61.566 1.00 30.37 128 LEU B CA 1
ATOM 1597 C C . LEU B 1 50 ? 16.598 27.006 60.412 1.00 34.35 128 LEU B C 1
ATOM 1598 O O . LEU B 1 50 ? 15.949 28.051 60.407 1.00 38.21 128 LEU B O 1
ATOM 1603 N N . GLU B 1 51 ? 17.427 26.666 59.434 1.00 37.28 129 GLU B N 1
ATOM 1604 C CA . GLU B 1 51 ? 17.649 27.533 58.287 1.00 37.89 129 GLU B CA 1
ATOM 1605 C C . GLU B 1 51 ? 16.402 27.758 57.435 1.00 39.30 129 GLU B C 1
ATOM 1606 O O . GLU B 1 51 ? 16.316 28.746 56.709 1.00 39.94 129 GLU B O 1
ATOM 1612 N N . ALA B 1 52 ? 15.435 26.851 57.531 1.00 33.38 130 ALA B N 1
ATOM 1613 C CA . ALA B 1 52 ? 14.227 26.955 56.724 1.00 33.01 130 ALA B CA 1
ATOM 1614 C C . ALA B 1 52 ? 12.916 27.220 57.466 1.00 33.72 130 ALA B C 1
ATOM 1615 O O . ALA B 1 52 ? 11.910 27.538 56.830 1.00 37.55 130 ALA B O 1
ATOM 1617 N N . TYR B 1 53 ? 12.907 27.091 58.790 1.00 33.40 131 TYR B N 1
ATOM 1618 C CA . TYR B 1 53 ? 11.670 27.327 59.532 1.00 26.41 131 TYR B CA 1
ATOM 1619 C C . TYR B 1 53 ? 11.824 28.133 60.815 1.00 27.03 131 TYR B C 1
ATOM 1620 O O . TYR B 1 53 ? 12.490 27.703 61.756 1.00 27.49 131 TYR B O 1
ATOM 1629 N N . HIS B 1 54 ? 11.177 29.296 60.841 1.00 21.83 132 HIS B N 1
ATOM 1630 C CA . HIS B 1 54 ? 11.188 30.207 61.982 1.00 21.08 132 HIS B CA 1
ATOM 1631 C C . HIS B 1 54 ? 12.302 29.981 62.996 1.00 30.14 132 HIS B C 1
ATOM 1632 O O . HIS B 1 54 ? 12.045 29.658 64.157 1.00 28.13 132 HIS B O 1
ATOM 1639 N N . PRO B 1 55 ? 13.563 30.166 62.574 1.00 35.27 133 PRO B N 1
ATOM 1640 C CA . PRO B 1 55 ? 14.686 29.969 63.494 1.00 32.53 133 PRO B CA 1
ATOM 1641 C C . PRO B 1 55 ? 14.629 30.874 64.723 1.00 31.16 133 PRO B C 1
ATOM 1642 O O . PRO B 1 55 ? 15.099 30.495 65.796 1.00 25.42 133 PRO B O 1
ATOM 1646 N N . GLU B 1 56 ? 14.034 32.054 64.578 1.00 27.35 134 GLU B N 1
ATOM 1647 C CA . GLU B 1 56 ? 13.963 32.992 65.694 1.00 27.82 134 GLU B CA 1
ATOM 1648 C C . GLU B 1 56 ? 13.009 32.563 66.806 1.00 25.07 134 GLU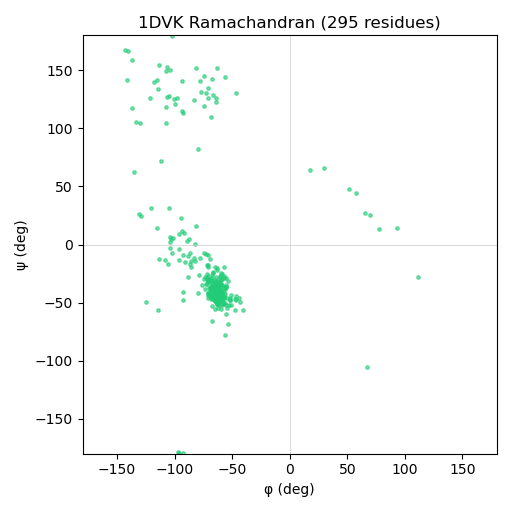 B C 1
ATOM 1649 O O . GLU B 1 56 ? 12.992 33.169 67.879 1.00 28.55 134 GLU B O 1
ATOM 1655 N N . LEU B 1 57 ? 12.229 31.515 66.559 1.00 28.44 135 LEU B N 1
ATOM 1656 C CA . LEU B 1 57 ? 11.264 31.036 67.546 1.00 28.49 135 LEU B CA 1
ATOM 1657 C C . LEU B 1 57 ? 11.647 29.739 68.261 1.00 30.09 135 LEU B C 1
ATOM 1658 O O . LEU B 1 57 ? 11.081 29.421 69.306 1.00 25.94 135 LEU B O 1
ATOM 1663 N N . PHE B 1 58 ? 12.598 28.996 67.700 1.00 29.18 136 PHE B N 1
ATOM 1664 C CA . PHE B 1 58 ? 13.023 27.716 68.265 1.00 27.17 136 PHE B CA 1
ATOM 1665 C C . PHE B 1 58 ? 13.438 27.742 69.739 1.00 31.54 136 PHE B C 1
ATOM 1666 O O . PHE B 1 58 ? 12.764 27.161 70.595 1.00 28.14 136 PHE B O 1
ATOM 1674 N N . LEU B 1 59 ? 14.555 28.403 70.026 1.00 30.39 137 LEU B N 1
ATOM 1675 C CA . LEU B 1 59 ? 15.074 28.493 71.385 1.00 35.30 137 LEU B CA 1
ATOM 1676 C C . LEU B 1 59 ? 14.010 28.785 72.440 1.00 33.98 137 LEU B C 1
ATOM 1677 O O . LEU B 1 59 ? 13.981 28.141 73.492 1.00 30.13 137 LEU B O 1
ATOM 1682 N N . ASP B 1 60 ? 13.138 29.751 72.162 1.00 28.46 138 ASP B N 1
ATOM 1683 C CA . ASP B 1 60 ? 12.083 30.124 73.103 1.00 31.53 138 ASP B CA 1
ATOM 1684 C C . ASP B 1 60 ? 11.020 29.040 73.291 1.00 29.34 138 ASP B C 1
ATOM 1685 O O . ASP B 1 60 ? 10.508 28.846 74.395 1.00 22.38 138 ASP B O 1
ATOM 1690 N N . THR B 1 61 ? 10.678 28.345 72.211 1.00 26.40 139 THR B N 1
ATOM 1691 C CA . TH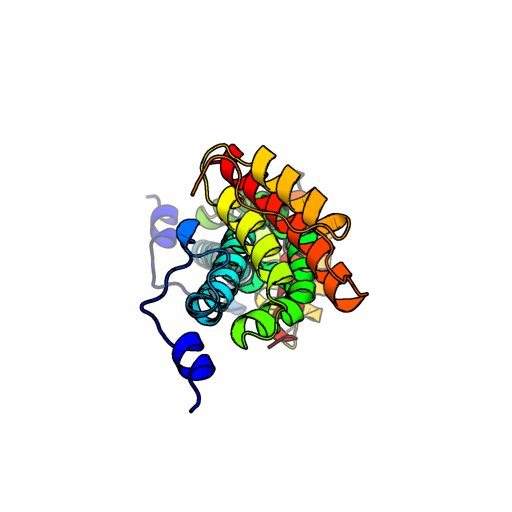R B 1 61 ? 9.678 27.287 72.281 1.00 22.03 139 THR B CA 1
ATOM 1692 C C . THR B 1 61 ? 10.237 26.137 73.105 1.00 21.48 139 THR B C 1
ATOM 1693 O O . THR B 1 61 ? 9.569 25.598 73.984 1.00 19.76 139 THR B O 1
ATOM 1697 N N . LYS B 1 62 ? 11.479 25.781 72.798 1.00 23.60 140 LYS B N 1
ATOM 1698 C CA . LYS B 1 62 ? 12.192 24.707 73.474 1.00 27.47 140 LYS B CA 1
ATOM 1699 C C . LYS B 1 62 ? 12.224 24.961 74.977 1.00 28.72 140 LYS B C 1
ATOM 1700 O O . LYS B 1 62 ? 11.842 24.100 75.771 1.00 30.32 140 LYS B O 1
ATOM 1706 N N . LYS B 1 63 ? 12.665 26.157 75.355 1.00 29.72 141 LYS B N 1
ATOM 1707 C CA . LYS B 1 63 ? 12.769 26.546 76.757 1.00 30.52 141 LYS B CA 1
ATOM 1708 C C . LYS B 1 63 ? 11.424 26.576 77.483 1.00 28.56 141 LYS B C 1
ATOM 1709 O O . LYS B 1 63 ? 11.332 26.210 78.655 1.00 26.13 141 LYS B O 1
ATOM 1715 N N . ALA B 1 64 ? 10.378 27.008 76.789 1.00 21.68 142 ALA B N 1
ATOM 1716 C CA . ALA B 1 64 ? 9.054 27.074 77.396 1.00 17.75 142 ALA B CA 1
ATOM 1717 C C . ALA B 1 64 ? 8.478 25.675 77.620 1.00 21.63 142 ALA B C 1
ATOM 1718 O O . ALA B 1 64 ? 7.540 25.500 78.395 1.00 25.25 142 ALA B O 1
ATOM 1720 N N . LEU B 1 65 ? 9.048 24.693 76.930 1.00 17.09 143 LEU B N 1
ATOM 1721 C CA . LEU B 1 65 ? 8.610 23.303 77.001 1.00 22.72 143 LEU B CA 1
ATOM 1722 C C . LEU B 1 65 ? 9.320 22.459 78.064 1.00 22.37 143 LEU B C 1
ATOM 1723 O O . LEU B 1 65 ? 8.855 21.368 78.406 1.00 22.96 143 LEU B O 1
ATOM 1728 N N . PHE B 1 66 ? 10.436 22.956 78.589 1.00 21.42 144 PHE B N 1
ATOM 1729 C CA . PHE B 1 66 ? 11.190 22.214 79.600 1.00 29.27 144 PHE B CA 1
ATOM 1730 C C . PHE B 1 66 ? 10.361 21.744 80.795 1.00 21.32 144 PHE B C 1
ATOM 1731 O O . PHE B 1 66 ? 10.465 20.590 81.205 1.00 17.90 144 PHE B O 1
ATOM 1739 N N . PRO B 1 67 ? 9.539 22.631 81.382 1.00 20.95 145 PRO B N 1
ATOM 1740 C CA . PRO B 1 67 ? 8.735 22.193 82.530 1.00 22.15 145 PRO B CA 1
ATOM 1741 C C . PRO B 1 67 ? 7.785 21.036 82.191 1.00 24.47 145 PRO B C 1
ATOM 1742 O O . PRO B 1 67 ? 7.683 20.071 82.948 1.00 25.58 145 PRO B O 1
ATOM 1746 N N . LEU B 1 68 ? 7.102 21.119 81.052 1.00 17.03 146 LEU B N 1
ATOM 1747 C CA . LEU B 1 68 ? 6.199 20.040 80.649 1.00 18.07 146 LEU B CA 1
ATOM 1748 C C . LEU B 1 68 ? 6.984 18.745 80.454 1.00 13.82 146 LEU B C 1
ATOM 1749 O O . LEU B 1 68 ? 6.577 17.682 80.926 1.00 15.69 146 LEU B O 1
ATOM 1754 N N . LEU B 1 69 ? 8.108 18.845 79.749 1.00 13.65 147 LEU B N 1
ATOM 1755 C CA . LEU B 1 69 ? 8.942 17.681 79.479 1.00 12.27 147 LEU B CA 1
ATOM 1756 C C . LEU B 1 69 ? 9.346 16.991 80.777 1.00 17.54 147 LEU B C 1
ATOM 1757 O O . LEU B 1 69 ? 9.310 15.764 80.870 1.00 19.44 147 LEU B O 1
ATOM 1762 N N . LEU B 1 70 ? 9.708 17.783 81.781 1.00 21.04 148 LEU B N 1
ATOM 1763 C CA . LEU B 1 70 ? 10.101 17.240 83.074 1.00 24.56 148 LEU B CA 1
ATOM 1764 C C . LEU B 1 70 ? 8.910 16.536 83.735 1.00 23.79 148 LEU B C 1
ATOM 1765 O O . LEU B 1 70 ? 9.069 15.479 84.344 1.00 21.49 148 LEU B O 1
ATOM 1770 N N . GLN B 1 71 ? 7.718 17.115 83.609 1.00 18.26 149 GLN B N 1
ATOM 1771 C CA . GLN B 1 71 ? 6.515 16.511 84.181 1.00 20.27 149 GLN B CA 1
ATOM 1772 C C . GLN B 1 71 ? 6.216 15.174 83.506 1.00 22.42 149 GLN B C 1
ATOM 1773 O O . GLN B 1 71 ? 5.815 14.208 84.161 1.00 23.60 149 GLN B O 1
ATOM 1779 N N . LEU B 1 72 ? 6.405 15.125 82.191 1.00 17.41 150 LEU B N 1
ATOM 1780 C CA . LEU B 1 72 ? 6.155 13.901 81.442 1.00 21.21 150 LEU B CA 1
ATOM 1781 C C . LEU B 1 72 ? 7.160 12.830 81.843 1.00 23.16 150 LEU B C 1
ATOM 1782 O O . LEU B 1 72 ? 6.807 11.665 82.020 1.00 20.18 150 LEU B O 1
ATOM 1787 N N . ARG B 1 73 ? 8.415 13.237 81.996 1.00 17.61 151 ARG B N 1
ATOM 1788 C CA . ARG B 1 73 ? 9.482 12.320 82.370 1.00 22.32 151 ARG B CA 1
ATOM 1789 C C . ARG B 1 73 ? 9.247 11.750 83.767 1.00 25.81 151 ARG B C 1
ATOM 1790 O O . ARG B 1 73 ? 9.678 10.641 84.075 1.00 22.37 151 ARG B O 1
ATOM 1798 N N . ARG B 1 74 ? 8.555 12.512 84.607 1.00 28.61 152 ARG B N 1
ATOM 1799 C CA . ARG B 1 74 ? 8.282 12.074 85.969 1.00 27.93 152 ARG B CA 1
ATOM 1800 C C . ARG B 1 74 ? 6.843 11.597 86.141 1.00 27.58 152 ARG B C 1
ATOM 1801 O O . ARG B 1 74 ? 6.415 11.302 87.255 1.00 25.57 152 ARG B O 1
ATOM 1809 N N . ASN B 1 75 ? 6.108 11.515 85.032 1.00 22.38 153 ASN B N 1
ATOM 1810 C CA . ASN B 1 75 ? 4.711 11.077 85.044 1.00 21.97 153 ASN B CA 1
ATOM 1811 C C . ASN B 1 75 ? 3.893 11.871 86.067 1.00 27.37 153 ASN B C 1
ATOM 1812 O O . ASN B 1 75 ? 3.142 11.292 86.849 1.00 23.57 153 ASN B O 1
ATOM 1817 N N . GLN B 1 76 ? 4.037 13.195 86.056 1.00 22.22 154 GLN B N 1
ATOM 1818 C CA . GLN B 1 76 ? 3.308 14.055 86.990 1.00 26.38 154 GLN B CA 1
ATOM 1819 C C . GLN B 1 76 ? 2.089 14.746 86.384 1.00 26.75 154 GLN B C 1
ATOM 1820 O O . GLN B 1 76 ? 1.457 15.576 87.037 1.00 30.08 154 GLN B O 1
ATOM 1826 N N . LEU B 1 77 ? 1.752 14.409 85.145 1.00 26.12 155 LEU B N 1
ATOM 1827 C CA . LEU B 1 77 ? 0.609 15.030 84.493 1.00 26.58 155 LEU B CA 1
ATOM 1828 C C . LEU B 1 77 ? -0.695 14.365 84.928 1.00 29.91 155 LEU B C 1
ATOM 1829 O O . LEU B 1 77 ? -0.706 13.187 85.290 1.00 29.20 155 LEU B O 1
ATOM 1834 N N . ALA B 1 78 ? -1.788 15.123 84.905 1.00 33.16 156 ALA B N 1
ATOM 1835 C CA . ALA B 1 78 ? -3.093 14.585 85.280 1.00 34.50 156 ALA B CA 1
ATOM 1836 C C . ALA B 1 78 ? -3.603 13.690 84.150 1.00 34.33 156 ALA B C 1
ATOM 1837 O O . ALA B 1 78 ? -3.366 13.966 82.974 1.00 36.84 156 ALA B O 1
ATOM 1839 N N . PRO B 1 79 ? -4.314 12.608 84.499 1.00 34.12 157 PRO B N 1
ATOM 1840 C CA . PRO B 1 79 ? -4.884 11.626 83.569 1.00 34.17 157 PRO B CA 1
ATOM 1841 C C . PRO B 1 79 ? -5.515 12.183 82.292 1.00 32.53 157 PRO B C 1
ATOM 1842 O O . PRO B 1 79 ? -5.137 11.789 81.188 1.00 28.87 157 PRO B O 1
ATOM 1846 N N . ASP B 1 80 ? -6.478 13.089 82.447 1.00 30.15 158 ASP B N 1
ATOM 1847 C CA . ASP B 1 80 ? -7.183 13.689 81.314 1.00 28.94 158 ASP B CA 1
ATOM 1848 C C . ASP B 1 80 ? -6.337 14.679 80.519 1.00 24.90 158 ASP B C 1
ATOM 1849 O O . ASP B 1 80 ? -6.583 14.914 79.334 1.00 26.03 158 ASP B O 1
ATOM 1854 N N . LEU B 1 81 ? -5.346 15.263 81.180 1.00 20.28 159 LEU B N 1
ATOM 1855 C CA . LEU B 1 81 ? -4.459 16.212 80.536 1.00 25.70 159 LEU B CA 1
ATOM 1856 C C . LEU B 1 81 ? -3.475 15.442 79.651 1.00 25.43 159 LEU B C 1
ATOM 1857 O O . LEU B 1 81 ? -3.093 15.913 78.582 1.00 25.07 159 LEU B O 1
ATOM 1862 N N . LEU B 1 82 ? -3.077 14.252 80.094 1.00 24.13 160 LEU B N 1
ATOM 1863 C CA . LEU B 1 82 ? -2.155 13.420 79.329 1.00 24.15 160 LEU B CA 1
ATOM 1864 C C . LEU B 1 82 ? -2.896 12.824 78.136 1.00 23.37 160 LEU B C 1
ATOM 1865 O O . LEU B 1 82 ? -2.346 12.702 77.042 1.00 20.64 160 LEU B O 1
ATOM 1870 N N . ILE B 1 83 ? -4.152 12.453 78.361 1.00 24.08 161 ILE B N 1
ATOM 1871 C CA . ILE B 1 83 ? -4.983 11.877 77.309 1.00 22.30 161 ILE B CA 1
ATOM 1872 C C . ILE B 1 83 ? -5.139 12.865 76.154 1.00 16.94 161 ILE B C 1
ATOM 1873 O O . ILE B 1 83 ? -5.026 12.493 74.987 1.00 20.64 161 ILE B O 1
ATOM 1878 N N . SER B 1 84 ? -5.389 14.125 76.489 1.00 20.00 162 SER B N 1
ATOM 1879 C CA . SER B 1 84 ? -5.570 15.160 75.480 1.00 21.73 162 SER B CA 1
ATOM 1880 C C . SER B 1 84 ? -4.279 15.446 74.714 1.00 17.54 162 SER B C 1
ATOM 1881 O O . SER B 1 84 ? -4.305 15.607 73.496 1.00 18.47 162 SER B O 1
ATOM 1884 N N . LEU B 1 85 ? -3.157 15.507 75.428 1.00 20.06 163 LEU B N 1
ATOM 1885 C CA . LEU B 1 85 ? -1.855 15.769 74.802 1.00 17.96 163 LEU B CA 1
ATOM 1886 C C . LEU B 1 85 ? -1.424 14.612 73.906 1.00 19.05 163 LEU B C 1
ATOM 1887 O O . LEU B 1 85 ? -0.894 14.822 72.815 1.00 22.41 163 LEU B O 1
ATOM 1892 N N . ALA B 1 86 ? -1.637 13.388 74.381 1.00 13.51 164 ALA B N 1
ATOM 1893 C CA . ALA B 1 86 ? -1.267 12.201 73.618 1.00 14.82 164 ALA B CA 1
ATOM 1894 C C . ALA B 1 86 ? -2.110 12.113 72.354 1.00 13.97 164 ALA B C 1
ATOM 1895 O O . ALA B 1 86 ? -1.633 11.664 71.309 1.00 16.76 164 ALA B O 1
ATOM 1897 N N . THR B 1 87 ? -3.367 12.539 72.457 1.00 17.41 165 THR B N 1
ATOM 1898 C CA . THR B 1 87 ? -4.268 12.523 71.310 1.00 19.88 165 THR B CA 1
ATOM 1899 C C . THR B 1 87 ? -3.745 13.474 70.230 1.00 19.90 165 THR B C 1
ATOM 1900 O O . THR B 1 87 ? -3.675 13.112 69.057 1.00 21.62 165 THR B O 1
ATOM 1904 N N . VAL B 1 88 ? -3.375 14.687 70.631 1.00 19.26 166 VAL B N 1
ATOM 1905 C CA . VAL B 1 88 ? -2.837 15.669 69.692 1.00 18.33 166 VAL B CA 1
ATOM 1906 C C . VAL B 1 88 ? -1.581 15.098 69.028 1.00 16.26 166 VAL B C 1
ATOM 1907 O O . VAL B 1 88 ? -1.474 15.068 67.803 1.00 17.07 166 VAL B O 1
ATOM 1911 N N . LEU B 1 89 ? -0.640 14.634 69.846 1.00 16.68 167 LEU B N 1
ATOM 1912 C CA . LEU B 1 89 ? 0.607 14.064 69.340 1.00 14.21 167 LEU B CA 1
ATOM 1913 C C . LEU B 1 89 ? 0.359 12.846 68.441 1.00 15.09 167 LEU B C 1
ATOM 1914 O O . LEU B 1 89 ? 0.982 12.714 67.386 1.00 19.08 167 LEU B O 1
ATOM 1919 N N . TYR B 1 90 ? -0.549 11.959 68.848 1.00 15.69 168 TYR B N 1
ATOM 1920 C CA . TYR B 1 90 ? -0.854 10.780 68.037 1.00 20.09 168 TYR B CA 1
ATOM 1921 C C . TYR B 1 90 ? -1.247 11.182 66.619 1.00 18.94 168 TYR B C 1
ATOM 1922 O O . TYR B 1 90 ? -0.666 10.709 65.644 1.00 20.10 168 TYR B O 1
ATOM 1931 N N . HIS B 1 91 ? -2.246 12.049 66.505 1.00 21.20 169 HIS B N 1
ATOM 1932 C CA . HIS B 1 91 ? -2.689 12.490 65.190 1.00 19.88 169 HIS B CA 1
ATOM 1933 C C . HIS B 1 91 ? -1.576 13.200 64.428 1.00 21.72 169 HIS B C 1
ATOM 1934 O O . HIS B 1 91 ? -1.498 13.115 63.204 1.00 18.76 169 HIS B O 1
ATOM 1941 N N . LEU B 1 92 ? -0.699 13.875 65.163 1.00 16.87 170 LEU B N 1
ATOM 1942 C CA . LEU B 1 92 ? 0.408 14.593 64.551 1.00 16.94 170 LEU B CA 1
ATOM 1943 C C . LEU B 1 92 ? 1.384 13.592 63.931 1.00 23.86 170 LEU B C 1
ATOM 1944 O O . LEU B 1 92 ? 2.088 13.914 62.973 1.00 25.19 170 LEU B O 1
ATOM 1949 N N . GLN B 1 93 ? 1.410 12.374 64.471 1.00 18.81 171 GLN B N 1
ATOM 1950 C CA . GLN B 1 93 ? 2.287 11.319 63.967 1.00 22.35 171 GLN B CA 1
ATOM 1951 C C . GLN B 1 93 ? 1.686 10.596 62.767 1.00 28.27 171 GLN B C 1
ATOM 1952 O O . GLN B 1 93 ? 2.373 9.824 62.096 1.00 28.04 171 GLN B O 1
ATOM 1958 N N . GLN B 1 94 ? 0.403 10.837 62.505 1.00 29.78 172 GLN B N 1
ATOM 1959 C CA . GLN B 1 94 ? -0.283 10.170 61.404 1.00 35.71 172 GLN B CA 1
ATOM 1960 C C . GLN B 1 94 ? -0.284 10.958 60.108 1.00 38.29 172 GLN B C 1
ATOM 1961 O O . GLN B 1 94 ? -0.435 12.182 60.102 1.00 44.55 172 GLN B O 1
ATOM 1967 N N . PRO B 1 95 ? -0.111 10.255 58.981 1.00 41.36 173 PRO B N 1
ATOM 1968 C CA . PRO B 1 95 ? -0.100 10.907 57.672 1.00 39.15 173 PRO B CA 1
ATOM 1969 C C . PRO B 1 95 ? -1.468 11.493 57.322 1.00 37.75 173 PRO B C 1
ATOM 1970 O O . PRO B 1 95 ? -2.489 10.809 57.415 1.00 33.36 173 PRO B O 1
ATOM 1974 N N . LYS B 1 96 ? -1.476 12.768 56.946 1.00 31.26 174 LYS B N 1
ATOM 1975 C CA . LYS B 1 96 ? -2.694 13.451 56.536 1.00 27.70 174 LYS B CA 1
ATOM 1976 C C . LYS B 1 96 ? -3.772 13.657 57.597 1.00 25.02 174 LYS B C 1
ATOM 1977 O O . LYS B 1 96 ? -4.958 13.757 57.270 1.00 27.25 174 LYS B O 1
ATOM 1983 N N . GLU B 1 97 ? -3.373 13.733 58.861 1.00 22.44 175 GLU B N 1
ATOM 1984 C CA . GLU B 1 97 ? -4.336 13.959 59.933 1.00 21.06 175 GLU B CA 1
ATOM 1985 C C . GLU B 1 97 ? -4.002 15.249 60.692 1.00 20.27 175 GLU B C 1
ATOM 1986 O O . GLU B 1 97 ? -4.263 15.363 61.890 1.00 20.37 175 GLU B O 1
ATOM 1992 N N . ILE B 1 98 ? -3.431 16.219 59.979 1.00 20.70 176 ILE B N 1
ATOM 1993 C CA . ILE B 1 98 ? -3.063 17.498 60.580 1.00 19.48 176 ILE B CA 1
ATOM 1994 C C . ILE B 1 98 ? -4.314 18.224 61.083 1.00 16.36 176 ILE B C 1
ATOM 1995 O O . ILE B 1 98 ? -4.280 18.894 62.115 1.00 18.91 176 ILE B O 1
ATOM 2000 N N . ASN B 1 99 ? -5.426 18.077 60.370 1.00 14.79 177 ASN B N 1
ATOM 2001 C CA . ASN B 1 99 ? -6.662 18.736 60.785 1.00 19.18 177 ASN B CA 1
ATOM 2002 C C . ASN B 1 99 ? -7.246 18.073 62.027 1.00 21.68 177 ASN B C 1
ATOM 2003 O O . ASN B 1 99 ? -7.909 18.727 62.831 1.00 21.11 177 ASN B O 1
ATOM 2008 N N . LEU B 1 100 ? -6.998 16.777 62.186 1.00 19.28 178 LEU B N 1
ATOM 2009 C CA . LEU B 1 100 ? -7.482 16.061 63.364 1.00 21.49 178 LEU B CA 1
ATOM 2010 C C . LEU B 1 100 ? -6.651 16.483 64.575 1.00 19.26 178 LEU B C 1
ATOM 2011 O O . LEU B 1 100 ? -7.160 16.556 65.692 1.00 21.56 178 LEU B O 1
ATOM 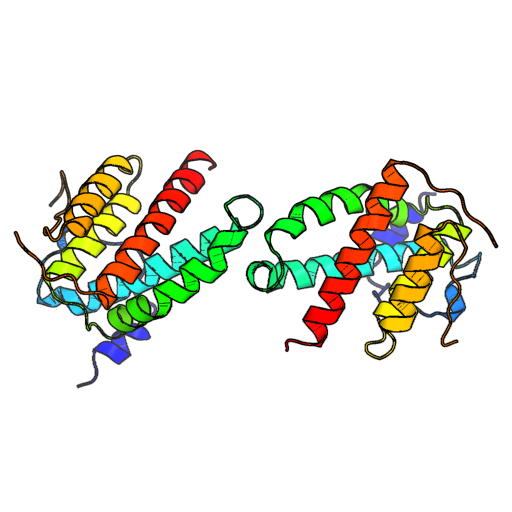2016 N N . ALA B 1 101 ? -5.370 16.763 64.350 1.00 18.01 179 ALA B N 1
ATOM 2017 C CA . ALA B 1 101 ? -4.485 17.204 65.428 1.00 18.90 179 ALA B CA 1
ATOM 2018 C C . ALA B 1 101 ? -4.914 18.593 65.912 1.00 16.30 179 ALA B C 1
ATOM 2019 O O . ALA B 1 101 ? -4.952 18.859 67.115 1.00 19.94 179 ALA B O 1
ATOM 2021 N N . VAL B 1 102 ? -5.241 19.474 64.967 1.00 16.11 180 VAL B N 1
ATOM 2022 C CA . VAL B 1 102 ? -5.678 20.832 65.289 1.00 17.39 180 VAL B CA 1
ATOM 2023 C C . VAL B 1 102 ? -7.016 20.810 66.031 1.00 17.50 180 VAL B C 1
ATOM 2024 O O . VAL B 1 102 ? -7.207 21.550 66.996 1.00 19.37 180 VAL B O 1
ATOM 2028 N N . GLN B 1 103 ? -7.936 19.961 65.580 1.00 18.85 181 GLN B N 1
ATOM 2029 C CA . GLN B 1 103 ? -9.241 19.835 66.226 1.00 23.28 181 GLN B CA 1
ATOM 2030 C C . GLN B 1 103 ? -9.046 19.388 67.675 1.00 21.02 181 GLN B C 1
ATOM 2031 O O . GLN B 1 103 ? -9.661 19.930 68.596 1.00 20.06 181 GLN B O 1
ATOM 2037 N N . SER B 1 104 ? -8.188 18.391 67.868 1.00 19.13 182 SER B N 1
ATOM 2038 C CA . SER B 1 104 ? -7.910 17.877 69.204 1.00 19.01 182 SER B CA 1
ATOM 2039 C C . SER B 1 104 ? -7.265 18.973 70.057 1.00 20.84 182 SER B C 1
ATOM 2040 O O . SER B 1 104 ? -7.597 19.133 71.232 1.00 20.18 18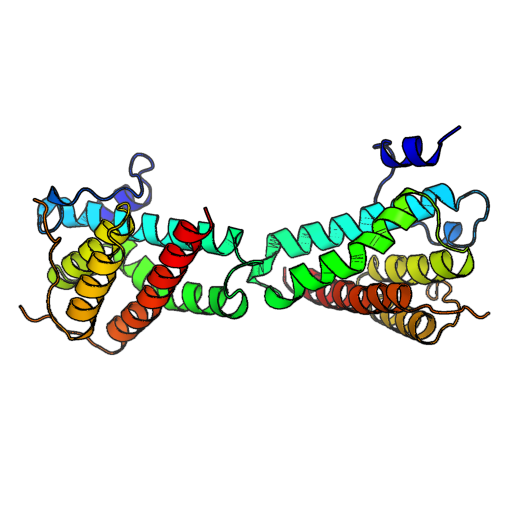2 SER B O 1
ATOM 2043 N N . TYR B 1 105 ? -6.355 19.734 69.455 1.00 11.33 183 TYR B N 1
ATOM 2044 C CA . TYR B 1 105 ? -5.668 20.815 70.157 1.00 10.67 183 TYR B CA 1
ATOM 2045 C C . TYR B 1 105 ? -6.655 21.868 70.645 1.00 18.68 183 TYR B C 1
ATOM 2046 O O . TYR B 1 105 ? -6.530 22.384 71.754 1.00 17.23 183 TYR B O 1
ATOM 2055 N N . MET B 1 106 ? -7.632 22.203 69.809 1.00 26.75 184 MET B N 1
ATOM 2056 C CA . MET B 1 106 ? -8.611 23.204 70.201 1.00 28.37 184 MET B CA 1
ATOM 2057 C C . MET B 1 106 ? -9.446 22.716 71.385 1.00 27.83 184 MET B C 1
ATOM 2058 O O . MET B 1 106 ? -9.868 23.514 72.222 1.00 28.00 184 MET B O 1
ATOM 2063 N N . LYS B 1 107 ? -9.682 21.410 71.460 1.00 23.34 185 LYS B N 1
ATOM 2064 C CA . LYS B 1 107 ? -10.430 20.862 72.586 1.00 26.37 185 LYS B CA 1
ATOM 2065 C C . LYS B 1 107 ? -9.585 21.093 73.840 1.00 25.84 185 LYS B C 1
ATOM 2066 O O . LYS B 1 107 ? -10.041 21.707 74.803 1.00 27.61 185 LYS B O 1
ATOM 2072 N N . LEU B 1 108 ? -8.344 20.611 73.814 1.00 21.36 186 LEU B N 1
ATOM 2073 C CA . LEU B 1 108 ? -7.424 20.783 74.939 1.00 21.65 186 LEU B CA 1
ATOM 2074 C C . LEU B 1 108 ? -7.291 22.262 75.292 1.00 26.61 186 LEU B C 1
ATOM 2075 O O . LEU B 1 108 ? -7.177 22.631 76.462 1.00 23.14 186 LEU B O 1
ATOM 2080 N N . SER B 1 109 ? -7.316 23.097 74.261 1.00 25.17 187 SER B N 1
ATOM 2081 C CA . SER B 1 109 ? -7.175 24.538 74.409 1.00 32.41 187 SER B CA 1
ATOM 2082 C C . SER B 1 109 ? -8.256 25.205 75.258 1.00 33.17 187 SER B C 1
ATOM 2083 O O . SER B 1 109 ? -7.971 26.145 76.001 1.00 31.27 187 SER B O 1
ATOM 2086 N N . ILE B 1 110 ? -9.493 24.729 75.143 1.00 35.54 188 ILE B N 1
ATOM 2087 C CA . ILE B 1 110 ? -10.592 25.310 75.907 1.00 40.12 188 ILE B CA 1
ATOM 2088 C C . ILE B 1 110 ? -11.043 24.459 77.095 1.00 42.84 188 ILE B C 1
ATOM 2089 O O . ILE B 1 110 ? -12.218 24.465 77.462 1.00 43.71 188 ILE B O 1
ATOM 2094 N N . GLY B 1 111 ? -10.104 23.730 77.690 1.00 39.45 189 GLY B N 1
ATOM 2095 C CA . GLY B 1 111 ? -10.421 22.911 78.847 1.00 37.11 189 GLY B CA 1
ATOM 2096 C C . GLY B 1 111 ? -11.280 21.680 78.633 1.00 32.74 189 GLY B C 1
ATOM 2097 O O . GLY B 1 111 ? -11.950 21.231 79.558 1.00 35.28 189 GLY B O 1
ATOM 2098 N N . ASN B 1 112 ? -11.275 21.123 77.427 1.00 38.96 190 ASN B N 1
ATOM 2099 C CA . ASN B 1 112 ? -12.061 19.925 77.160 1.00 34.52 190 ASN B CA 1
ATOM 2100 C C . ASN B 1 112 ? -11.147 18.753 76.826 1.00 40.84 190 ASN B C 1
ATOM 2101 O O . ASN B 1 112 ? -10.127 18.922 76.157 1.00 40.28 190 ASN B O 1
ATOM 2106 N N . VAL B 1 113 ? -11.510 17.566 77.303 1.00 34.21 191 VAL B N 1
ATOM 2107 C CA . VAL B 1 113 ? -10.716 16.377 77.038 1.00 37.44 191 VAL B CA 1
ATOM 2108 C C . VAL B 1 113 ? -10.803 16.043 75.553 1.00 38.38 191 VAL B C 1
ATOM 2109 O O . VAL B 1 113 ? -11.855 16.203 74.932 1.00 36.98 191 VAL B O 1
ATOM 2113 N N . ALA B 1 114 ? -9.687 15.588 74.989 1.00 34.02 192 ALA B N 1
ATOM 2114 C CA . ALA B 1 114 ? -9.625 15.227 73.576 1.00 29.00 192 ALA B CA 1
ATOM 2115 C C . ALA B 1 114 ? -9.220 13.765 73.403 1.00 29.67 192 ALA B C 1
ATOM 2116 O O . ALA B 1 114 ? -8.198 13.321 73.933 1.00 21.30 192 ALA B O 1
ATOM 2118 N N . TRP B 1 115 ? -10.033 13.018 72.664 1.00 29.94 193 TRP B N 1
ATOM 2119 C CA . TRP B 1 115 ? -9.758 11.612 72.409 1.00 28.93 193 TRP B CA 1
ATOM 2120 C C . TRP B 1 115 ? -9.471 11.423 70.934 1.00 27.82 193 TRP B C 1
ATOM 2121 O O . TRP B 1 115 ? -9.926 12.209 70.104 1.00 32.53 193 TRP B O 1
ATOM 2132 N N . PRO B 1 116 ? -8.708 10.376 70.582 1.00 31.45 194 PRO B N 1
ATOM 2133 C CA . PRO B 1 116 ? -8.397 10.134 69.172 1.00 31.28 194 PRO B CA 1
ATOM 2134 C C . PRO B 1 116 ? -9.660 10.010 68.317 1.00 37.27 194 PRO B C 1
ATOM 2135 O O . PRO B 1 116 ? -10.674 9.473 68.763 1.00 36.97 194 PRO B O 1
ATOM 2139 N N . ILE B 1 117 ? -9.582 10.516 67.091 1.00 33.95 195 ILE B N 1
ATOM 2140 C CA . ILE B 1 117 ? -10.707 10.498 66.164 1.00 35.42 195 ILE B CA 1
ATOM 2141 C C . ILE B 1 117 ? -10.563 9.453 65.063 1.00 39.58 195 ILE B C 1
ATOM 2142 O O . ILE B 1 117 ? -9.547 9.403 64.368 1.00 40.13 195 ILE B O 1
ATOM 2147 N N . GLY B 1 118 ? -11.592 8.623 64.912 1.00 41.31 196 GLY B N 1
ATOM 2148 C CA . GLY B 1 118 ? -11.589 7.598 63.883 1.00 44.93 196 GLY B CA 1
ATOM 2149 C C . GLY B 1 118 ? -10.757 6.358 64.155 1.00 50.78 196 GLY B C 1
ATOM 2150 O O . GLY B 1 118 ? -10.515 5.569 63.243 1.00 53.44 196 GLY B O 1
ATOM 2151 N N . VAL B 1 119 ? -10.315 6.174 65.395 1.00 51.91 197 VAL B N 1
ATOM 2152 C CA . VAL B 1 119 ? -9.512 5.004 65.743 1.00 53.60 197 VAL B CA 1
ATOM 2153 C C . VAL B 1 119 ? -9.842 4.485 67.138 1.00 56.87 197 VAL B C 1
ATOM 2154 O O . VAL B 1 119 ? -10.511 5.162 67.917 1.00 59.99 197 VAL B O 1
ATOM 2158 N N . THR B 1 120 ? -9.364 3.280 67.442 1.00 59.76 198 THR B N 1
ATOM 2159 C CA . THR B 1 120 ? -9.607 2.640 68.734 1.00 61.81 198 THR B CA 1
ATOM 2160 C C . THR B 1 120 ? -11.081 2.283 68.902 1.00 64.76 198 THR B C 1
ATOM 2161 O O . THR B 1 120 ? -11.425 1.123 69.134 1.00 64.89 198 THR B O 1
ATOM 2165 N N . ALA B 1 140 ? -15.062 15.271 80.251 1.00 66.40 218 ALA B N 1
ATOM 2166 C CA . ALA B 1 140 ? -15.471 16.425 79.460 1.00 65.55 218 ALA B CA 1
ATOM 2167 C C . ALA B 1 140 ? -14.642 17.655 79.820 1.00 63.99 218 ALA B C 1
ATOM 2168 O O . ALA B 1 140 ? -14.110 18.335 78.942 1.00 66.73 218 ALA B O 1
ATOM 2170 N N . ASN B 1 141 ? -14.533 17.937 81.115 1.00 57.42 219 ASN B N 1
ATOM 2171 C CA . ASN B 1 141 ? -13.771 19.088 81.582 1.00 55.28 219 ASN B CA 1
ATOM 2172 C C . ASN B 1 141 ? -12.413 18.735 82.172 1.00 54.97 219 ASN B C 1
ATOM 2173 O O . ASN B 1 141 ? -12.223 17.661 82.742 1.00 54.29 219 ASN B O 1
ATOM 2178 N N . ILE B 1 142 ? -11.475 19.663 82.033 1.00 57.62 220 ILE B N 1
ATOM 2179 C CA . ILE B 1 142 ? -10.128 19.494 82.554 1.00 61.19 220 ILE B CA 1
ATOM 2180 C C . ILE B 1 142 ? -9.645 20.833 83.106 1.00 58.13 220 ILE B C 1
ATOM 2181 O O . ILE B 1 142 ? -9.928 21.887 82.536 1.00 56.53 220 ILE B O 1
ATOM 2186 N N . MET B 1 143 ? -8.926 20.786 84.224 1.00 56.57 221 MET B N 1
ATOM 2187 C CA . MET B 1 143 ? -8.403 21.996 84.849 1.00 55.21 221 MET B CA 1
ATOM 2188 C C . MET B 1 143 ? -7.179 22.508 84.098 1.00 53.61 221 MET B C 1
ATOM 2189 O O . MET B 1 143 ? -6.256 21.748 83.805 1.00 49.90 221 MET B O 1
ATOM 2194 N N . ILE B 1 144 ? -7.178 23.801 83.786 1.00 50.72 222 ILE B N 1
ATOM 2195 C CA . ILE B 1 144 ? -6.062 24.410 83.072 1.00 50.86 222 ILE B CA 1
ATOM 2196 C C . ILE B 1 144 ? -5.587 25.683 83.764 1.00 50.97 222 ILE B C 1
ATOM 2197 O O . ILE B 1 144 ? -6.235 26.725 83.673 1.00 52.13 222 ILE B O 1
ATOM 2202 N N . ASP B 1 145 ? -4.452 25.591 84.451 1.00 48.97 223 ASP B N 1
ATOM 2203 C CA . ASP B 1 145 ? -3.888 26.734 85.162 1.00 51.22 223 ASP B CA 1
ATOM 2204 C C . ASP B 1 145 ? -2.830 27.442 84.319 1.00 51.53 223 ASP B C 1
ATOM 2205 O O . ASP B 1 145 ? -2.553 27.039 83.190 1.00 45.83 223 ASP B O 1
ATOM 2210 N N . GLU B 1 146 ? -2.240 28.493 84.880 1.00 53.89 224 GLU B N 1
ATOM 2211 C CA . GLU B 1 146 ? -1.218 29.275 84.190 1.00 56.64 224 GLU B CA 1
ATOM 2212 C C . GLU B 1 146 ? -0.051 28.408 83.728 1.00 53.09 224 GLU B C 1
ATOM 2213 O O . GLU B 1 146 ? 0.503 28.617 82.650 1.00 49.46 224 GLU B O 1
ATOM 2219 N N . ARG B 1 147 ? 0.317 27.436 84.553 1.00 49.42 225 ARG B N 1
ATOM 2220 C CA . ARG B 1 147 ? 1.418 26.537 84.238 1.00 48.63 225 ARG B CA 1
ATOM 2221 C C . ARG B 1 147 ? 1.093 25.731 82.986 1.00 42.51 225 ARG B C 1
ATOM 2222 O O . ARG B 1 147 ? 1.881 25.673 82.041 1.00 35.85 225 ARG B O 1
ATOM 2230 N N . THR B 1 148 ? -0.082 25.113 82.993 1.00 34.79 226 THR B N 1
ATOM 2231 C CA . THR B 1 148 ? -0.538 24.290 81.883 1.00 35.41 226 THR B CA 1
ATOM 2232 C C . THR B 1 148 ? -0.785 25.109 80.624 1.00 34.26 226 THR B C 1
ATOM 2233 O O . THR B 1 148 ? -0.432 24.688 79.519 1.00 31.01 226 THR B O 1
ATOM 2237 N N . ARG B 1 149 ? -1.389 26.279 80.794 1.00 29.89 227 ARG B N 1
ATOM 2238 C CA . ARG B 1 149 ? -1.681 27.146 79.664 1.00 30.31 227 ARG B CA 1
ATOM 2239 C C . ARG B 1 149 ? -0.405 27.455 78.888 1.00 26.44 227 ARG B C 1
ATOM 2240 O O . ARG B 1 149 ? -0.421 27.535 77.661 1.00 29.98 227 ARG B O 1
ATOM 2248 N N . LEU B 1 150 ? 0.697 27.617 79.614 1.00 27.46 228 LEU B N 1
ATOM 2249 C CA . LEU B 1 150 ? 1.986 27.919 79.005 1.00 28.31 228 LEU B CA 1
ATOM 2250 C C . LEU B 1 150 ? 2.453 26.882 77.987 1.00 27.61 228 LEU B C 1
ATOM 2251 O O . LEU B 1 150 ? 2.832 27.240 76.870 1.00 25.13 228 LEU B O 1
ATOM 2256 N N . TRP B 1 151 ? 2.440 25.601 78.350 1.00 27.72 229 TRP B N 1
ATOM 2257 C CA . TRP B 1 151 ? 2.889 24.599 77.392 1.00 27.61 229 TRP B CA 1
ATOM 2258 C C . TRP B 1 151 ? 1.872 24.349 76.290 1.00 26.36 229 TRP B C 1
ATOM 2259 O O . TRP B 1 151 ? 2.243 24.015 75.168 1.00 22.19 229 TRP B O 1
ATOM 2270 N N . ILE B 1 152 ? 0.592 24.527 76.600 1.00 29.03 230 ILE B N 1
ATOM 2271 C CA . ILE B 1 152 ? -0.444 24.341 75.594 1.00 26.33 230 ILE B CA 1
ATOM 2272 C C . ILE B 1 152 ? -0.156 25.305 74.439 1.00 26.54 230 ILE B C 1
ATOM 2273 O O . ILE B 1 152 ? -0.190 24.921 73.270 1.00 25.97 230 ILE B O 1
ATOM 2278 N N . THR B 1 153 ? 0.144 26.556 74.776 1.00 23.97 231 THR B N 1
ATOM 2279 C CA . THR B 1 153 ? 0.436 27.567 73.764 1.00 27.00 231 THR B CA 1
ATOM 2280 C C . THR B 1 153 ? 1.636 27.159 72.915 1.00 27.85 231 THR B C 1
ATOM 2281 O O . THR B 1 153 ? 1.622 27.315 71.698 1.00 30.30 231 THR B O 1
ATOM 2285 N N . SER B 1 154 ? 2.667 26.621 73.562 1.00 32.34 232 SER B N 1
ATOM 2286 C CA . SER B 1 154 ? 3.873 26.194 72.858 1.00 28.11 232 SER B CA 1
ATOM 2287 C C . SER B 1 154 ? 3.640 24.984 71.958 1.00 28.01 232 SER B C 1
ATOM 2288 O O . SER B 1 154 ? 4.205 24.901 70.871 1.00 33.03 232 SER B O 1
ATOM 2291 N N . ILE B 1 155 ? 2.818 24.044 72.413 1.00 15.42 233 ILE B N 1
ATOM 2292 C CA . ILE B 1 155 ? 2.514 22.854 71.625 1.00 16.95 233 ILE B CA 1
ATOM 2293 C C . ILE B 1 155 ? 2.010 23.243 70.233 1.00 21.44 233 ILE B C 1
ATOM 2294 O O . ILE B 1 155 ? 2.237 22.521 69.260 1.00 18.27 233 ILE B O 1
ATOM 2299 N N . LYS B 1 156 ? 1.329 24.385 70.139 1.00 18.73 234 LYS B N 1
ATOM 2300 C CA . LYS B 1 156 ? 0.800 24.837 68.856 1.00 19.04 234 LYS B CA 1
ATOM 2301 C C . LYS B 1 156 ? 1.931 25.082 67.862 1.00 19.00 234 LYS B C 1
ATOM 2302 O O . LYS B 1 156 ? 1.769 24.856 66.667 1.00 14.86 234 LYS B O 1
ATOM 2308 N N . ARG B 1 157 ? 3.076 25.546 68.357 1.00 15.41 235 ARG B N 1
ATOM 2309 C CA . ARG B 1 157 ? 4.222 25.790 67.488 1.00 18.33 235 ARG B CA 1
ATOM 2310 C C . ARG B 1 157 ? 4.787 24.487 66.939 1.00 19.08 235 ARG B C 1
ATOM 2311 O O . ARG B 1 157 ? 5.325 24.461 65.831 1.00 21.14 235 ARG B O 1
ATOM 2319 N N . LEU B 1 158 ? 4.674 23.406 67.709 1.00 15.79 236 LEU B N 1
ATOM 2320 C CA . LEU B 1 158 ? 5.162 22.107 67.244 1.00 13.65 236 LEU B CA 1
ATOM 2321 C C . LEU B 1 158 ? 4.256 21.645 66.105 1.00 18.41 236 LEU B C 1
ATOM 2322 O O . LEU B 1 158 ? 4.720 21.087 65.111 1.00 12.09 236 LEU B O 1
ATOM 2327 N N . ILE B 1 159 ? 2.957 21.889 66.262 1.00 14.78 237 ILE B N 1
ATOM 2328 C CA . ILE B 1 159 ? 1.980 21.510 65.252 1.00 19.02 237 ILE B CA 1
ATOM 2329 C C . ILE B 1 159 ? 2.272 22.209 63.932 1.00 21.10 237 ILE B C 1
ATOM 2330 O O . ILE B 1 159 ? 2.275 21.569 62.881 1.00 21.77 237 ILE B O 1
ATOM 2335 N N . THR B 1 160 ? 2.521 23.516 63.983 1.00 19.01 238 THR B N 1
ATOM 2336 C CA . THR B 1 160 ? 2.812 24.261 62.762 1.00 17.47 238 THR B CA 1
ATOM 2337 C C . THR B 1 160 ? 4.145 23.838 62.156 1.00 15.55 238 THR B C 1
ATOM 2338 O O . THR B 1 160 ? 4.290 23.830 60.935 1.00 17.41 238 THR B O 1
ATOM 2342 N N . PHE B 1 161 ? 5.119 23.481 62.993 1.00 21.30 239 PHE B N 1
ATOM 2343 C CA . PHE B 1 161 ? 6.401 23.026 62.458 1.00 18.53 239 PHE B CA 1
ATOM 2344 C C . PHE B 1 161 ? 6.204 21.710 61.705 1.00 17.97 239 PHE B C 1
ATOM 2345 O O . PHE B 1 161 ? 6.736 21.536 60.613 1.00 22.44 239 PHE B O 1
ATOM 2353 N N . GLU B 1 162 ? 5.456 20.780 62.301 1.00 16.03 240 GLU B N 1
ATOM 2354 C CA . GLU B 1 162 ? 5.193 19.494 61.659 1.00 16.20 240 GLU B CA 1
ATOM 2355 C C . GLU B 1 162 ? 4.440 19.665 60.334 1.00 18.46 240 GLU B C 1
ATOM 2356 O O . GLU B 1 162 ? 4.751 19.000 59.346 1.00 17.20 240 GLU B O 1
ATOM 2362 N N . GLU B 1 163 ? 3.437 20.543 60.323 1.00 18.25 241 GLU B N 1
ATOM 2363 C CA . GLU B 1 163 ? 2.661 20.796 59.110 1.00 18.75 241 GLU B CA 1
ATOM 2364 C C . GLU B 1 163 ? 3.639 21.207 58.011 1.00 22.27 241 GLU B C 1
ATOM 2365 O O . GLU B 1 163 ? 3.631 20.647 56.916 1.00 23.98 241 GLU B O 1
ATOM 2371 N N . TRP B 1 164 ? 4.494 22.178 58.324 1.00 21.44 242 TRP B N 1
ATOM 2372 C CA . TRP B 1 164 ? 5.494 22.668 57.379 1.00 22.74 242 TRP B CA 1
ATOM 2373 C C . TRP B 1 164 ? 6.467 21.565 56.962 1.00 26.08 242 TRP B C 1
ATOM 2374 O O . TRP B 1 164 ? 6.687 21.335 55.772 1.00 24.72 242 TRP B O 1
ATOM 2385 N N . TYR B 1 165 ? 7.055 20.896 57.948 1.00 19.38 243 TYR B N 1
ATOM 2386 C CA . TYR B 1 165 ? 8.012 19.830 57.684 1.00 25.94 243 TYR B CA 1
ATOM 2387 C C . TYR B 1 165 ? 7.440 18.811 56.707 1.00 27.59 243 TYR B C 1
ATOM 2388 O O . TYR B 1 165 ? 8.097 18.428 55.742 1.00 30.26 243 TYR B O 1
ATOM 2397 N N . THR B 1 166 ? 6.213 18.373 56.966 1.00 29.04 244 THR B N 1
ATOM 2398 C CA . THR B 1 166 ? 5.553 17.394 56.110 1.00 34.89 244 THR B CA 1
ATOM 2399 C C . THR B 1 166 ? 5.349 17.886 54.678 1.00 35.20 244 THR B C 1
ATOM 2400 O O . THR B 1 166 ? 5.629 17.165 53.722 1.00 30.63 244 THR B O 1
ATOM 2404 N N . SER B 1 167 ? 4.859 19.111 54.531 1.00 37.57 245 SER B N 1
ATOM 2405 C CA . SER B 1 167 ? 4.611 19.670 53.208 1.00 45.46 245 SER B CA 1
ATOM 2406 C C . SER B 1 167 ? 5.899 19.910 52.427 1.00 46.18 245 SER B C 1
ATOM 2407 O O . SER B 1 167 ? 5.903 19.860 51.198 1.00 46.97 245 SER B O 1
ATOM 2410 N N . ASN B 1 168 ? 6.992 20.162 53.138 1.00 47.75 246 ASN B N 1
ATOM 2411 C CA . ASN B 1 168 ? 8.270 20.411 52.483 1.00 51.81 246 ASN B CA 1
ATOM 2412 C C . ASN B 1 168 ? 9.138 19.165 52.316 1.00 53.83 246 ASN B C 1
ATOM 2413 O O . ASN B 1 168 ? 10.313 19.267 51.973 1.00 52.56 246 ASN B O 1
ATOM 2418 N N . HIS B 1 169 ? 8.560 17.991 52.556 1.00 59.65 247 HIS B N 1
ATOM 2419 C CA . HIS B 1 169 ? 9.296 16.737 52.409 1.00 62.98 247 HIS B CA 1
ATOM 2420 C C . HIS B 1 169 ? 8.418 15.655 51.789 1.00 65.43 247 HIS B C 1
ATOM 2421 O O . HIS B 1 169 ? 7.396 15.270 52.357 1.00 71.00 247 HIS B O 1
#